Protein AF-D1A4L6-F1 (afdb_monomer_lite)

Organism: Thermomonospora curvata (strain ATCC 19995 / DSM 43183 / JCM 3096 / KCTC 9072 / NBRC 15933 / NCIMB 10081 / Henssen B9) (NCBI:txid471852)

Structure (mmCIF, N/CA/C/O backbone):
data_AF-D1A4L6-F1
#
_entry.id   AF-D1A4L6-F1
#
loop_
_atom_site.group_PDB
_atom_site.id
_atom_site.type_symbol
_atom_site.label_atom_id
_atom_site.label_alt_id
_atom_site.label_comp_id
_atom_site.label_asym_id
_atom_site.label_entity_id
_atom_site.label_seq_id
_atom_site.pdbx_PDB_ins_code
_atom_site.Cartn_x
_atom_site.Cartn_y
_atom_site.Cartn_z
_atom_site.occupancy
_atom_site.B_iso_or_equiv
_atom_site.auth_seq_id
_atom_site.auth_comp_id
_atom_site.auth_asym_id
_atom_site.auth_atom_id
_atom_site.pdbx_PDB_model_num
ATOM 1 N N . MET A 1 1 ? 1.706 -58.895 -52.377 1.00 51.62 1 MET A N 1
ATOM 2 C CA . MET A 1 1 ? 1.511 -57.450 -52.132 1.00 51.62 1 MET A CA 1
ATOM 3 C C . MET A 1 1 ? 2.818 -56.909 -51.584 1.00 51.62 1 MET A C 1
ATOM 5 O O . MET A 1 1 ? 3.201 -57.279 -50.485 1.00 51.62 1 MET A O 1
ATOM 9 N N . VAL A 1 2 ? 3.562 -56.186 -52.419 1.00 54.38 2 VAL A N 1
ATOM 10 C CA . VAL A 1 2 ? 4.945 -55.755 -52.166 1.00 54.38 2 VAL A CA 1
ATOM 11 C C . VAL A 1 2 ? 4.911 -54.333 -51.611 1.00 54.38 2 VAL A C 1
ATOM 13 O O . VAL A 1 2 ? 4.336 -53.446 -52.237 1.00 54.38 2 VAL A O 1
ATOM 16 N N . ALA A 1 3 ? 5.478 -54.141 -50.421 1.00 47.56 3 ALA A N 1
ATOM 17 C CA . ALA A 1 3 ? 5.642 -52.837 -49.791 1.00 47.56 3 ALA A CA 1
ATOM 18 C C . ALA A 1 3 ? 6.775 -52.064 -50.481 1.00 47.56 3 ALA A C 1
ATOM 20 O O . ALA A 1 3 ? 7.841 -52.624 -50.726 1.00 47.56 3 ALA A O 1
ATOM 21 N N . ASN A 1 4 ? 6.532 -50.791 -50.794 1.00 61.25 4 ASN A N 1
ATOM 22 C CA . ASN A 1 4 ? 7.488 -49.879 -51.417 1.00 61.25 4 ASN A CA 1
ATOM 23 C C . ASN A 1 4 ? 8.124 -48.991 -50.324 1.00 61.25 4 ASN A C 1
ATOM 25 O O . ASN A 1 4 ? 7.407 -48.166 -49.752 1.00 61.25 4 ASN A O 1
ATOM 29 N N . PRO A 1 5 ? 9.414 -49.155 -49.973 1.00 60.47 5 PRO A N 1
ATOM 30 C CA . PRO A 1 5 ? 10.101 -48.304 -49.013 1.00 60.47 5 PRO A CA 1
ATOM 31 C C . PRO A 1 5 ? 10.947 -47.281 -49.778 1.00 60.47 5 PRO A C 1
ATOM 33 O O . PRO A 1 5 ? 12.050 -47.586 -50.224 1.00 60.47 5 PRO A O 1
ATOM 36 N N . GLY A 1 6 ? 10.442 -46.062 -49.961 1.00 54.09 6 GLY A N 1
ATOM 37 C CA . GLY A 1 6 ? 11.185 -45.087 -50.756 1.00 54.09 6 GLY A CA 1
ATOM 38 C C . GLY A 1 6 ? 10.569 -43.703 -50.811 1.00 54.09 6 GLY A C 1
ATOM 39 O O . GLY A 1 6 ? 10.122 -43.271 -51.864 1.00 54.09 6 GLY A O 1
ATOM 40 N N . SER A 1 7 ? 10.589 -42.983 -49.694 1.00 57.66 7 SER A N 1
ATOM 41 C CA . SER A 1 7 ? 10.488 -41.522 -49.719 1.00 57.66 7 SER A CA 1
ATOM 42 C C . SER A 1 7 ? 11.358 -40.958 -48.603 1.00 57.66 7 SER A C 1
ATOM 44 O O . SER A 1 7 ? 10.914 -40.799 -47.464 1.00 57.66 7 SER A O 1
ATOM 46 N N . GLN A 1 8 ? 12.634 -40.735 -48.924 1.00 59.09 8 GLN A N 1
ATOM 47 C CA . GLN A 1 8 ? 13.494 -39.895 -48.102 1.00 59.09 8 GLN A CA 1
ATOM 48 C C . GLN A 1 8 ? 12.984 -38.449 -48.188 1.00 59.09 8 GLN A C 1
ATOM 50 O O . GLN A 1 8 ? 12.631 -38.011 -49.285 1.00 59.09 8 GLN A O 1
ATOM 55 N N . PRO A 1 9 ? 12.900 -37.716 -47.068 1.00 60.47 9 PRO A N 1
ATOM 56 C CA . PRO A 1 9 ? 12.561 -36.304 -47.107 1.00 60.47 9 PRO A CA 1
ATOM 57 C C . PRO A 1 9 ? 13.679 -35.546 -47.829 1.00 60.47 9 PRO A C 1
ATOM 59 O O . PRO A 1 9 ? 14.841 -35.640 -47.439 1.00 60.47 9 PRO A O 1
ATOM 62 N N . GLU A 1 10 ? 13.308 -34.816 -48.882 1.00 59.94 10 GLU A N 1
ATOM 63 C CA . GLU A 1 10 ? 14.152 -33.817 -49.535 1.00 59.94 10 GLU A CA 1
ATOM 64 C C . GLU A 1 10 ? 14.787 -32.913 -48.471 1.00 59.94 10 GLU A C 1
ATOM 66 O O . GLU A 1 10 ? 14.101 -32.153 -47.780 1.00 59.94 10 GLU A O 1
ATOM 71 N N . GLU A 1 11 ? 16.112 -33.002 -48.335 1.00 50.84 11 GLU A N 1
ATOM 72 C CA . GLU A 1 11 ? 16.913 -31.970 -47.694 1.00 50.84 11 GLU A CA 1
ATOM 73 C C . GLU A 1 11 ? 16.714 -30.677 -48.485 1.00 50.84 11 GLU A C 1
ATOM 75 O O . GLU A 1 11 ? 17.329 -30.449 -49.527 1.00 50.84 11 GLU A O 1
ATOM 80 N N . ALA A 1 12 ? 15.812 -29.827 -47.995 1.00 62.28 12 ALA A N 1
ATOM 81 C CA . ALA A 1 12 ? 15.691 -28.455 -48.444 1.00 62.28 12 ALA A CA 1
ATOM 82 C C . ALA A 1 12 ? 17.050 -27.775 -48.233 1.00 62.28 12 ALA A C 1
ATOM 84 O O . ALA A 1 12 ? 17.434 -27.461 -47.104 1.00 62.28 12 ALA A O 1
ATOM 85 N N . GLY A 1 13 ? 17.783 -27.612 -49.337 1.00 55.41 13 GLY A N 1
ATOM 86 C CA . GLY A 1 13 ? 19.117 -27.037 -49.381 1.00 55.41 13 GLY A CA 1
ATOM 87 C C . GLY A 1 13 ? 19.160 -25.719 -48.624 1.00 55.41 13 GLY A C 1
ATOM 88 O O . GLY A 1 13 ? 18.601 -24.710 -49.054 1.00 55.41 13 GLY A O 1
ATOM 89 N N . PHE A 1 14 ? 19.833 -25.737 -47.479 1.00 67.00 14 PHE A N 1
ATOM 90 C CA . PHE A 1 14 ? 20.170 -24.521 -46.768 1.00 67.00 14 PHE A CA 1
ATOM 91 C C . PHE A 1 14 ? 21.153 -23.745 -47.656 1.00 67.00 14 PHE A C 1
ATOM 93 O O . PHE A 1 14 ? 22.181 -24.309 -48.046 1.00 67.00 14 PHE A O 1
ATOM 100 N N . PRO A 1 15 ? 20.864 -22.485 -48.025 1.00 74.19 15 PRO A N 1
ATOM 101 C CA . PRO A 1 15 ? 21.797 -21.703 -48.818 1.00 74.19 15 PRO A CA 1
ATOM 102 C C . PRO A 1 15 ? 23.129 -21.596 -48.058 1.00 74.19 15 PRO A C 1
ATOM 104 O O . PRO A 1 15 ? 23.119 -21.423 -46.832 1.00 74.19 15 PRO A O 1
ATOM 107 N N . PRO A 1 16 ? 24.277 -21.712 -48.748 1.00 71.25 16 PRO A N 1
ATOM 108 C CA . PRO A 1 16 ? 25.575 -21.594 -48.105 1.00 71.25 16 PRO A CA 1
ATOM 109 C C . PRO A 1 16 ? 25.666 -20.242 -47.399 1.00 71.25 16 PRO A C 1
ATOM 111 O O . PRO A 1 16 ? 25.319 -19.203 -47.967 1.00 71.25 16 PRO A O 1
ATOM 114 N N . ALA A 1 17 ? 26.114 -20.266 -46.143 1.00 70.00 17 ALA A N 1
ATOM 115 C CA . ALA A 1 17 ? 26.317 -19.056 -45.364 1.00 70.00 17 ALA A CA 1
ATOM 116 C C . ALA A 1 17 ? 27.224 -18.085 -46.147 1.00 70.00 17 ALA A C 1
ATOM 118 O O . ALA A 1 17 ? 28.232 -18.523 -46.714 1.00 70.00 17 ALA A O 1
ATOM 119 N N . PRO A 1 18 ? 26.891 -16.783 -46.198 1.00 73.69 18 PRO A N 1
ATOM 120 C CA . PRO A 1 18 ? 27.716 -15.805 -46.888 1.00 73.69 18 PRO A CA 1
ATOM 121 C C . PRO A 1 18 ? 29.130 -15.830 -46.298 1.00 73.69 18 PRO A C 1
ATOM 123 O O . PRO A 1 18 ? 29.316 -15.648 -45.093 1.00 73.69 18 PRO A O 1
ATOM 126 N N . ARG A 1 19 ? 30.130 -16.083 -47.152 1.00 65.44 19 ARG A N 1
ATOM 127 C CA . ARG A 1 19 ? 31.546 -15.922 -46.805 1.00 65.44 19 ARG A CA 1
ATOM 128 C C . ARG A 1 19 ? 31.762 -14.460 -46.424 1.00 65.44 19 ARG A C 1
ATOM 130 O O . ARG A 1 19 ? 31.721 -13.586 -47.284 1.00 65.44 19 ARG A O 1
ATOM 137 N N . LEU A 1 20 ? 31.965 -14.210 -45.134 1.00 68.25 20 LEU A N 1
ATOM 138 C CA . LEU A 1 20 ? 32.463 -12.933 -44.641 1.00 68.25 20 LEU A CA 1
ATOM 139 C C . LEU A 1 20 ? 33.897 -12.774 -45.139 1.00 68.25 20 LEU A C 1
ATOM 141 O O . LEU A 1 20 ? 34.780 -13.552 -44.780 1.00 68.25 20 LEU A O 1
ATOM 145 N N . ASP A 1 21 ? 34.084 -11.794 -46.012 1.00 65.75 21 ASP A N 1
ATOM 146 C CA . ASP A 1 21 ? 35.369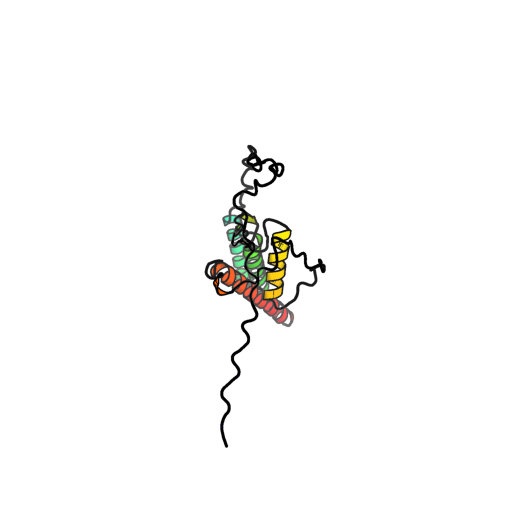 -11.420 -46.580 1.00 65.75 21 ASP A CA 1
ATOM 147 C C . ASP A 1 21 ? 36.253 -10.843 -45.455 1.00 65.75 21 ASP A C 1
ATOM 149 O O . ASP A 1 21 ? 35.896 -9.810 -44.878 1.00 65.75 21 ASP A O 1
ATOM 153 N N . PRO A 1 22 ? 37.381 -11.479 -45.080 1.00 71.31 22 PRO A N 1
ATOM 154 C CA . PRO A 1 22 ? 38.216 -11.023 -43.964 1.00 71.31 22 PRO A CA 1
ATOM 155 C C . PRO A 1 22 ? 38.893 -9.670 -44.234 1.00 71.31 22 PRO A C 1
ATOM 157 O O . PRO A 1 22 ? 39.473 -9.089 -43.322 1.00 71.31 22 PRO A O 1
ATOM 160 N N . ASN A 1 23 ? 38.803 -9.168 -45.470 1.00 61.56 23 ASN A N 1
ATOM 161 C CA . ASN A 1 23 ? 39.365 -7.897 -45.909 1.00 61.56 23 ASN A CA 1
ATOM 162 C C . ASN A 1 23 ? 38.311 -6.803 -46.146 1.00 61.56 23 ASN A C 1
ATOM 164 O O . ASN A 1 23 ? 38.643 -5.747 -46.686 1.00 61.56 23 ASN A O 1
ATOM 168 N N . GLN A 1 24 ? 37.050 -7.009 -45.735 1.00 59.84 24 GLN A N 1
ATOM 169 C CA . GLN A 1 24 ? 36.118 -5.891 -45.591 1.00 59.84 24 GLN A CA 1
ATOM 170 C C . GLN A 1 24 ? 36.554 -5.035 -44.402 1.00 59.84 24 GLN A C 1
ATOM 172 O O . GLN A 1 24 ? 36.119 -5.211 -43.263 1.00 59.84 24 GLN A O 1
ATOM 177 N N . THR A 1 25 ? 37.434 -4.083 -44.698 1.00 58.84 25 THR A N 1
ATOM 178 C CA . THR A 1 25 ? 37.682 -2.904 -43.882 1.00 58.84 25 THR A CA 1
ATOM 179 C C . THR A 1 25 ? 36.329 -2.253 -43.642 1.00 58.84 25 THR A C 1
ATOM 181 O O . THR A 1 25 ? 35.735 -1.673 -44.552 1.00 58.84 25 THR A O 1
ATOM 184 N N . VAL A 1 26 ? 35.801 -2.443 -42.432 1.00 63.69 26 VAL A N 1
ATOM 185 C CA . VAL A 1 26 ? 34.556 -1.833 -41.971 1.00 63.69 26 VAL A CA 1
ATOM 186 C C . VAL A 1 26 ? 34.655 -0.345 -42.310 1.00 63.69 26 VAL A C 1
ATOM 188 O O . VAL A 1 26 ? 35.586 0.295 -41.815 1.00 63.69 26 VAL A O 1
ATOM 191 N N . PRO A 1 27 ? 33.784 0.206 -43.183 1.00 61.78 27 PRO A N 1
ATOM 192 C CA . PRO A 1 27 ? 33.772 1.638 -43.425 1.00 61.78 27 PRO A CA 1
ATOM 193 C C . PRO A 1 27 ? 33.648 2.304 -42.064 1.00 61.78 27 PRO A C 1
ATOM 195 O O . PRO A 1 27 ? 32.784 1.907 -41.278 1.00 61.78 27 PRO A O 1
ATOM 198 N N . ASP A 1 28 ? 34.573 3.222 -41.785 1.00 56.19 28 ASP A N 1
ATOM 199 C CA . ASP A 1 28 ? 34.718 3.944 -40.525 1.00 56.19 28 ASP A CA 1
ATOM 200 C C . ASP A 1 28 ? 33.418 4.716 -40.278 1.00 56.19 28 ASP A C 1
ATOM 202 O O . ASP A 1 28 ? 33.246 5.873 -40.664 1.00 56.19 28 ASP A O 1
ATOM 206 N N . MET A 1 29 ? 32.421 4.006 -39.742 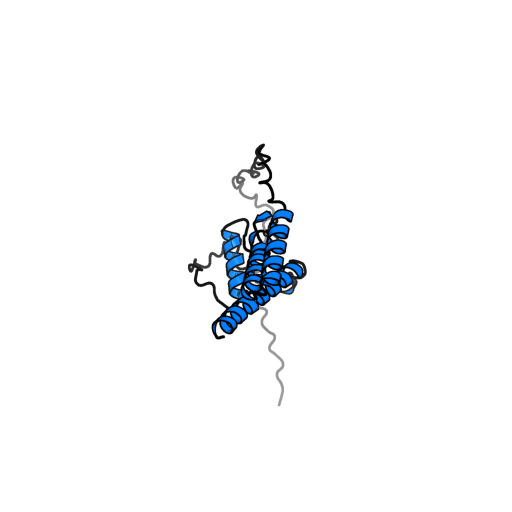1.00 57.97 29 MET A N 1
ATOM 207 C CA . MET A 1 29 ? 31.189 4.603 -39.281 1.00 57.97 29 MET A CA 1
ATOM 208 C C . MET A 1 29 ? 31.632 5.600 -38.227 1.00 57.97 29 MET A C 1
ATOM 210 O O . MET A 1 29 ? 32.356 5.184 -37.316 1.00 57.97 29 MET A O 1
ATOM 214 N N . PRO A 1 30 ? 31.217 6.878 -38.328 1.00 54.06 30 PRO A N 1
ATOM 215 C CA . PRO A 1 30 ? 31.542 7.869 -37.325 1.00 54.06 30 PRO A CA 1
ATOM 216 C C . PRO A 1 30 ? 31.145 7.262 -35.996 1.00 54.06 30 PRO A C 1
ATOM 218 O O . PRO A 1 30 ? 29.966 6.997 -35.741 1.00 54.06 30 PRO A O 1
ATOM 221 N N . ARG A 1 31 ? 32.177 6.931 -35.216 1.00 52.25 31 ARG A N 1
ATOM 222 C CA . ARG A 1 31 ? 32.071 6.382 -33.878 1.00 52.25 31 ARG A CA 1
ATOM 223 C C . ARG A 1 31 ? 31.045 7.291 -33.213 1.00 52.25 31 ARG A C 1
ATOM 225 O O . ARG A 1 31 ? 31.343 8.479 -33.109 1.00 52.25 31 ARG A O 1
ATOM 232 N N . PRO A 1 32 ? 29.826 6.822 -32.870 1.00 55.69 32 PRO A N 1
ATOM 233 C CA . PRO A 1 32 ? 28.925 7.656 -32.103 1.00 55.69 32 PRO A CA 1
ATOM 234 C C . PRO A 1 32 ? 29.747 7.952 -30.876 1.00 55.69 32 PRO A C 1
ATOM 236 O O . PRO A 1 32 ? 30.146 6.999 -30.192 1.00 55.69 32 PRO A O 1
ATOM 239 N N . ASP A 1 33 ? 30.150 9.220 -30.746 1.00 53.38 33 ASP A N 1
ATOM 240 C CA . ASP A 1 33 ? 31.123 9.628 -29.759 1.00 53.38 33 ASP A CA 1
ATOM 241 C C . ASP A 1 33 ? 30.751 8.893 -28.502 1.00 53.38 33 ASP A C 1
ATOM 243 O O . ASP A 1 33 ? 29.586 8.903 -28.084 1.00 53.38 33 ASP A O 1
ATOM 247 N N . GLY A 1 34 ? 31.723 8.136 -28.000 1.00 51.84 34 GLY A N 1
ATOM 248 C CA . GLY A 1 34 ? 31.636 7.428 -26.747 1.00 51.84 34 GLY A CA 1
ATOM 249 C C . GLY A 1 34 ? 31.543 8.459 -25.635 1.00 51.84 34 GLY A C 1
ATOM 250 O O . GLY A 1 34 ? 32.400 8.500 -24.755 1.00 51.84 34 GLY A O 1
ATOM 251 N N . GLY A 1 35 ? 30.484 9.269 -25.660 1.00 52.75 35 GLY A N 1
ATOM 252 C CA . GLY A 1 35 ? 29.770 9.793 -24.537 1.00 52.75 35 GLY A CA 1
ATOM 253 C C . GLY A 1 35 ? 29.409 8.591 -23.699 1.00 52.75 35 GLY A C 1
ATOM 254 O O . GLY A 1 35 ? 28.271 8.133 -23.652 1.00 52.75 35 GLY A O 1
ATOM 255 N N . ARG A 1 36 ? 30.423 8.108 -22.972 1.00 49.25 36 ARG A N 1
ATOM 256 C CA . ARG A 1 36 ? 30.257 7.706 -21.591 1.00 49.25 36 ARG A CA 1
ATOM 257 C C . ARG A 1 36 ? 29.201 8.666 -21.069 1.00 49.25 36 ARG A C 1
ATOM 259 O O . ARG A 1 36 ? 29.476 9.871 -21.098 1.00 49.25 36 ARG A O 1
ATOM 266 N N . PRO A 1 37 ? 27.995 8.205 -20.700 1.00 57.19 37 PRO A N 1
ATOM 267 C CA . PRO A 1 37 ? 27.073 9.088 -20.022 1.00 57.19 37 PRO A CA 1
ATOM 268 C C . PRO A 1 37 ? 27.896 9.660 -18.881 1.00 57.19 37 PRO A C 1
ATOM 270 O O . PRO A 1 37 ? 28.393 8.893 -18.049 1.00 57.19 37 PRO A O 1
ATOM 273 N N . ALA A 1 38 ? 28.175 10.969 -18.957 1.00 57.06 38 ALA A N 1
ATOM 274 C CA . ALA A 1 38 ? 28.998 11.653 -17.980 1.00 57.06 38 ALA A CA 1
ATOM 275 C C . ALA A 1 38 ? 28.504 11.154 -16.626 1.00 57.06 38 ALA A C 1
ATOM 277 O O . ALA A 1 38 ? 27.277 11.135 -16.453 1.00 57.06 38 ALA A O 1
ATOM 278 N N . PRO A 1 39 ? 29.381 10.644 -15.736 1.00 49.53 39 PRO A N 1
ATOM 279 C CA . PRO A 1 39 ? 28.943 10.127 -14.451 1.00 49.53 39 PRO A CA 1
ATOM 280 C C . PRO A 1 39 ? 28.091 11.233 -13.862 1.00 49.53 39 PRO A C 1
ATOM 282 O O . PRO A 1 39 ? 28.607 12.323 -13.607 1.00 49.53 39 PRO A O 1
ATOM 285 N N . ARG A 1 40 ? 26.767 11.006 -13.832 1.00 54.53 40 ARG A N 1
ATOM 286 C CA . ARG A 1 40 ? 25.790 12.024 -13.460 1.00 54.53 40 ARG A CA 1
ATOM 287 C C . ARG A 1 40 ? 26.296 12.520 -12.131 1.00 54.53 40 ARG A C 1
ATOM 289 O O . ARG A 1 40 ? 26.293 11.738 -11.186 1.00 54.53 40 ARG A O 1
ATOM 296 N N . ARG A 1 41 ? 26.827 13.750 -12.115 1.00 46.84 41 ARG A N 1
ATOM 297 C CA . ARG A 1 41 ? 27.383 14.381 -10.925 1.00 46.84 41 ARG A CA 1
ATOM 298 C C . ARG A 1 41 ? 26.336 14.174 -9.852 1.00 46.84 41 ARG A C 1
ATOM 300 O O . ARG A 1 41 ? 25.264 14.777 -9.908 1.00 46.84 41 ARG A O 1
ATOM 307 N N . SER A 1 42 ? 26.627 13.258 -8.939 1.00 52.09 42 SER A N 1
ATOM 308 C CA . SER A 1 42 ? 2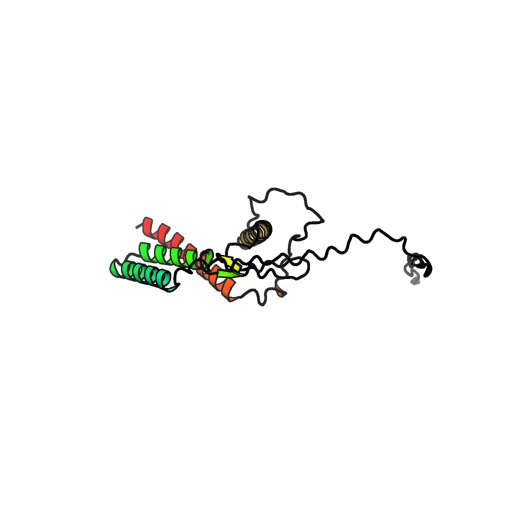5.912 13.084 -7.695 1.00 52.09 42 SER A CA 1
ATOM 309 C C . SER A 1 42 ? 26.111 14.404 -6.978 1.00 52.09 42 SER A C 1
ATOM 311 O O . SER A 1 42 ? 27.140 14.615 -6.339 1.00 52.09 42 SER A O 1
ATOM 313 N N . GLY A 1 43 ? 25.207 15.350 -7.234 1.00 49.66 43 GLY A N 1
ATOM 314 C CA . GLY A 1 43 ? 25.304 16.694 -6.698 1.00 49.66 43 GLY A CA 1
ATOM 315 C C . GLY A 1 43 ? 25.501 16.614 -5.184 1.00 49.66 43 GLY A C 1
ATOM 316 O O . GLY A 1 43 ? 24.961 15.695 -4.554 1.00 49.66 43 GLY A O 1
ATOM 317 N N . PRO A 1 44 ? 26.271 17.539 -4.590 1.00 50.31 44 PRO A N 1
ATOM 318 C CA . PRO A 1 44 ? 26.460 17.617 -3.151 1.00 50.31 44 PRO A CA 1
ATOM 319 C C . PRO A 1 44 ? 25.126 18.032 -2.534 1.00 50.31 44 PRO A C 1
ATOM 321 O O . PRO A 1 44 ? 24.787 19.194 -2.361 1.00 50.31 44 PRO A O 1
ATOM 324 N N . GLY A 1 45 ? 24.313 17.023 -2.290 1.00 51.72 45 GLY A N 1
ATOM 325 C CA . GLY A 1 45 ? 22.948 17.138 -1.849 1.00 51.72 45 GLY A CA 1
ATOM 326 C C . GLY A 1 45 ? 22.636 15.864 -1.108 1.00 51.72 45 GLY A C 1
ATOM 327 O O . GLY A 1 45 ? 21.779 15.090 -1.529 1.00 51.72 45 GLY A O 1
ATOM 328 N N . ARG A 1 46 ? 23.327 15.663 0.025 1.00 50.03 46 ARG A N 1
ATOM 329 C CA . ARG A 1 46 ? 22.753 14.989 1.194 1.00 50.03 46 ARG A CA 1
ATOM 330 C C . ARG A 1 46 ? 21.451 15.729 1.517 1.00 50.03 46 ARG A C 1
ATOM 332 O O . ARG A 1 46 ? 21.389 16.548 2.429 1.00 50.03 46 ARG A O 1
ATOM 339 N N . ARG A 1 47 ? 20.412 15.488 0.713 1.00 55.25 47 ARG A N 1
ATOM 340 C CA . ARG A 1 47 ? 19.040 15.858 1.006 1.00 55.25 47 ARG A CA 1
ATOM 341 C C . ARG A 1 47 ? 18.779 15.170 2.324 1.00 55.25 47 ARG A C 1
ATOM 343 O O . ARG A 1 47 ? 18.759 13.939 2.383 1.00 55.25 47 ARG A O 1
ATOM 350 N N . ARG A 1 48 ? 18.748 15.993 3.375 1.00 52.91 48 ARG A N 1
ATOM 351 C CA . ARG A 1 48 ? 18.374 15.646 4.741 1.00 52.91 48 ARG A CA 1
ATOM 352 C C . ARG A 1 48 ? 17.366 14.518 4.639 1.00 52.91 48 ARG A C 1
ATOM 354 O O . ARG A 1 48 ? 16.337 14.718 3.994 1.00 52.91 48 ARG A O 1
ATOM 361 N N . ARG A 1 49 ? 17.724 13.327 5.145 1.00 57.19 49 ARG A N 1
ATOM 362 C CA . ARG A 1 49 ? 16.806 12.185 5.202 1.00 57.19 49 ARG A CA 1
ATOM 363 C C . ARG A 1 49 ? 15.499 12.769 5.737 1.00 57.19 49 ARG A C 1
ATOM 365 O O . ARG A 1 49 ? 15.539 13.238 6.874 1.00 57.19 49 ARG A O 1
ATOM 372 N N . PRO A 1 50 ? 14.426 12.872 4.926 1.00 56.66 50 PRO A N 1
ATOM 373 C CA . PRO A 1 50 ? 13.175 13.434 5.405 1.00 56.66 50 PRO A CA 1
ATOM 374 C C . PRO A 1 50 ? 12.848 12.620 6.640 1.00 56.66 50 PRO A C 1
ATOM 376 O O . PRO A 1 50 ? 12.868 11.387 6.546 1.00 56.66 50 PRO A O 1
ATOM 379 N N . GLY A 1 51 ? 12.768 13.315 7.781 1.00 56.66 51 GLY A N 1
ATOM 380 C CA . GLY A 1 51 ? 12.698 12.711 9.101 1.00 56.66 51 GLY A CA 1
ATOM 381 C C . GLY A 1 51 ? 11.728 11.559 9.005 1.00 56.66 51 GLY A C 1
ATOM 382 O O . GLY A 1 51 ? 10.559 11.768 8.690 1.00 56.66 51 GLY A O 1
ATOM 383 N N . ARG A 1 52 ? 12.254 10.334 9.116 1.00 61.34 52 ARG A N 1
ATOM 384 C CA . ARG A 1 52 ? 11.393 9.173 9.257 1.00 61.34 52 ARG A CA 1
ATOM 385 C C . ARG A 1 52 ? 10.584 9.518 10.487 1.00 61.34 52 ARG A C 1
ATOM 387 O O . ARG A 1 52 ? 11.176 9.585 11.562 1.00 61.34 52 ARG A O 1
ATOM 394 N N . GLU A 1 53 ? 9.300 9.812 10.313 1.00 65.19 53 GLU A N 1
ATOM 395 C CA . GLU A 1 53 ? 8.365 9.758 11.423 1.00 65.19 53 GLU A CA 1
ATOM 396 C C . GLU A 1 53 ? 8.695 8.454 12.131 1.00 65.19 53 GLU A C 1
ATOM 398 O O . GLU A 1 53 ? 8.755 7.388 11.500 1.00 65.19 53 GLU A O 1
ATOM 403 N N . SER A 1 54 ? 9.145 8.580 13.376 1.00 75.56 54 SER A N 1
ATOM 404 C CA . SER A 1 54 ? 9.697 7.460 14.115 1.00 75.56 54 SER A CA 1
ATOM 405 C C . SER A 1 54 ? 8.619 6.393 14.091 1.00 75.56 54 SER A C 1
ATOM 407 O O . SER A 1 54 ? 7.481 6.671 14.452 1.00 75.56 54 SER A O 1
ATOM 409 N N . ALA A 1 55 ? 8.945 5.186 13.621 1.00 81.81 55 ALA A N 1
ATOM 410 C CA . ALA A 1 55 ? 7.975 4.092 13.534 1.00 81.81 55 ALA A CA 1
ATOM 411 C C . ALA A 1 55 ? 7.196 3.927 14.856 1.00 81.81 55 ALA A C 1
ATOM 413 O O . ALA A 1 55 ? 6.024 3.576 14.849 1.00 81.81 55 ALA A O 1
ATOM 414 N N . LEU A 1 56 ? 7.838 4.284 15.973 1.00 84.56 56 LEU A N 1
ATOM 415 C CA . LEU A 1 56 ? 7.262 4.420 17.308 1.00 84.56 56 LEU A CA 1
ATOM 416 C C . LEU A 1 56 ? 5.997 5.289 17.383 1.00 84.56 56 LEU A C 1
ATOM 418 O O . LEU A 1 56 ? 5.062 4.885 18.055 1.00 84.56 56 LEU A O 1
ATOM 422 N N . VAL A 1 57 ? 5.936 6.442 16.709 1.00 89.56 57 VAL A N 1
ATOM 423 C CA . VAL A 1 57 ? 4.750 7.322 16.708 1.00 89.56 57 VAL A CA 1
ATOM 424 C C . VAL A 1 57 ? 3.556 6.597 16.098 1.00 89.56 57 VAL A C 1
ATOM 426 O O . VAL A 1 57 ? 2.464 6.616 16.659 1.00 89.56 57 VAL A O 1
ATOM 429 N N . TRP A 1 58 ? 3.778 5.889 14.990 1.00 88.56 58 TRP A N 1
ATOM 430 C CA . TRP A 1 58 ? 2.740 5.087 14.349 1.00 88.56 58 TRP A CA 1
ATOM 431 C C . TRP A 1 58 ? 2.313 3.910 15.228 1.00 88.56 58 TRP A C 1
ATOM 433 O O . TRP A 1 58 ? 1.122 3.724 15.459 1.00 88.56 58 TRP A O 1
ATOM 443 N N . TRP A 1 59 ? 3.265 3.166 15.794 1.00 91.31 59 TRP A N 1
ATOM 444 C CA . TRP A 1 59 ? 2.961 2.088 16.740 1.00 91.31 59 TRP A CA 1
ATOM 445 C C . TRP A 1 59 ? 2.194 2.579 17.974 1.00 91.31 59 TRP A C 1
ATOM 447 O O . TRP A 1 59 ? 1.255 1.912 18.402 1.00 91.31 59 TRP A O 1
ATOM 457 N N . ALA A 1 60 ? 2.533 3.755 18.508 1.00 92.50 60 ALA A N 1
ATOM 458 C CA . ALA A 1 60 ? 1.816 4.372 19.620 1.00 92.50 60 ALA A CA 1
ATOM 459 C C . ALA A 1 60 ? 0.377 4.742 19.231 1.00 92.50 60 ALA A C 1
ATOM 461 O O . ALA A 1 60 ? -0.550 4.448 19.984 1.00 92.50 60 ALA A O 1
ATOM 462 N N . ALA A 1 61 ? 0.171 5.312 18.039 1.00 90.56 61 ALA A N 1
ATOM 463 C CA . ALA A 1 61 ? -1.166 5.604 17.526 1.00 90.56 61 ALA A CA 1
ATOM 464 C C . ALA A 1 61 ? -2.015 4.328 17.386 1.00 90.56 61 ALA A C 1
ATOM 466 O O . ALA A 1 61 ? -3.171 4.308 17.803 1.00 90.56 61 ALA A O 1
ATOM 467 N N . PHE A 1 62 ? -1.437 3.238 16.870 1.00 91.44 62 PHE A N 1
ATOM 468 C CA . PHE A 1 62 ? -2.129 1.951 16.769 1.00 91.44 62 PHE A CA 1
ATOM 469 C C . PHE A 1 62 ? -2.454 1.339 18.128 1.00 91.44 62 PHE A C 1
ATOM 471 O O . PHE A 1 62 ? -3.570 0.864 18.320 1.00 91.44 62 PHE A O 1
ATOM 478 N N . ALA A 1 63 ? -1.518 1.381 19.077 1.00 92.31 63 ALA A N 1
ATOM 479 C CA . ALA A 1 63 ? -1.748 0.898 20.434 1.00 92.31 63 ALA A CA 1
ATOM 480 C C . ALA A 1 63 ? -2.875 1.682 21.124 1.00 92.31 63 ALA A C 1
ATOM 482 O O . ALA A 1 63 ? -3.750 1.081 21.744 1.00 92.31 63 ALA A O 1
ATOM 483 N N . LEU A 1 64 ? -2.897 3.009 20.960 1.00 94.62 64 LEU A N 1
ATOM 484 C CA . LEU A 1 64 ? -3.942 3.870 21.509 1.00 94.62 64 LEU A CA 1
ATOM 485 C C . LEU A 1 64 ? -5.310 3.577 20.882 1.00 94.62 64 LEU A C 1
ATOM 487 O O . LEU A 1 64 ? -6.294 3.451 21.607 1.00 94.62 64 LEU A O 1
ATOM 491 N N . LEU A 1 65 ? -5.378 3.403 19.559 1.00 91.06 65 LEU A N 1
ATOM 492 C CA . LEU A 1 65 ? -6.616 3.031 18.869 1.00 91.06 65 LEU A CA 1
ATOM 493 C C . LEU A 1 65 ? -7.125 1.647 19.288 1.00 91.06 65 LEU A C 1
ATOM 495 O O . LEU A 1 65 ? -8.319 1.483 19.534 1.00 91.06 65 LEU A O 1
ATOM 499 N N . LEU A 1 66 ? -6.229 0.666 19.423 1.00 89.75 66 LEU A N 1
ATOM 500 C CA . LEU A 1 66 ? -6.576 -0.676 19.885 1.00 89.75 66 LEU A CA 1
ATOM 501 C C . LEU A 1 66 ? -7.077 -0.652 21.339 1.00 89.75 66 LEU A C 1
ATOM 503 O O . LEU A 1 66 ? -8.079 -1.289 21.658 1.00 89.75 66 LEU A O 1
ATOM 507 N N . GLY A 1 67 ? -6.419 0.127 22.205 1.00 91.69 67 GLY A N 1
ATOM 508 C CA . GLY A 1 67 ? -6.835 0.344 23.590 1.00 91.69 67 GLY A CA 1
ATOM 509 C C . GLY A 1 67 ? -8.201 1.023 23.684 1.00 91.69 67 GLY A C 1
ATOM 510 O O . GLY A 1 67 ? -9.062 0.565 24.432 1.00 91.69 67 GLY A O 1
ATOM 511 N N . ALA A 1 68 ? -8.448 2.050 22.868 1.00 90.50 68 ALA A N 1
ATOM 512 C CA . ALA A 1 68 ? -9.750 2.707 22.779 1.00 90.50 68 ALA A CA 1
ATOM 513 C C . ALA A 1 68 ? -10.841 1.751 22.267 1.00 90.50 68 ALA A C 1
ATOM 515 O O . ALA A 1 68 ? -11.942 1.720 22.817 1.00 90.50 68 ALA A O 1
ATOM 516 N N . ALA A 1 69 ? -10.534 0.932 21.255 1.00 91.69 69 ALA A N 1
ATOM 517 C CA . ALA A 1 69 ? -11.448 -0.082 20.736 1.00 91.69 69 ALA A CA 1
ATOM 518 C C . ALA A 1 69 ? -11.824 -1.113 21.807 1.00 91.69 69 ALA A C 1
ATOM 520 O O . ALA A 1 69 ? -12.999 -1.460 21.939 1.00 91.69 69 ALA A O 1
ATOM 521 N N . TRP A 1 70 ? -10.842 -1.563 22.593 1.00 91.38 70 TRP A N 1
ATOM 522 C CA . TRP A 1 70 ? -11.055 -2.477 23.710 1.00 91.38 70 TRP A CA 1
ATOM 523 C C . TRP A 1 70 ? -11.900 -1.838 24.814 1.00 91.38 70 TRP A C 1
ATOM 525 O O . TRP A 1 70 ? -12.888 -2.429 25.248 1.00 91.38 70 TRP A O 1
ATOM 535 N N . TRP A 1 71 ? -11.541 -0.624 25.244 1.00 94.00 71 TRP A N 1
ATOM 536 C CA . TRP A 1 71 ? -12.219 0.098 26.323 1.00 94.00 71 TRP A CA 1
ATOM 537 C C . TRP A 1 71 ? -13.690 0.360 26.003 1.00 94.00 71 TRP A C 1
ATOM 539 O O . TRP A 1 71 ? -14.572 0.089 26.811 1.00 94.00 71 TRP A O 1
ATOM 549 N N . LEU A 1 72 ? -13.964 0.820 24.783 1.00 93.12 72 LEU A N 1
ATOM 550 C CA . LEU A 1 72 ? -15.318 1.096 24.306 1.00 93.12 72 LEU A CA 1
ATOM 551 C C . LEU A 1 72 ? -16.055 -0.171 23.843 1.00 93.12 72 LEU A C 1
ATOM 553 O O . LEU A 1 72 ? -17.199 -0.076 23.405 1.00 93.12 72 LEU A O 1
ATOM 557 N N . ARG A 1 73 ? -15.388 -1.339 23.867 1.00 90.94 73 ARG A N 1
ATOM 558 C CA . ARG A 1 73 ? -15.840 -2.603 23.254 1.00 90.94 73 ARG A CA 1
ATOM 559 C C . ARG A 1 73 ? -16.420 -2.415 21.849 1.00 90.94 73 ARG A C 1
ATOM 561 O O . ARG A 1 73 ? -17.362 -3.091 21.437 1.00 90.94 73 ARG A O 1
ATOM 568 N N . SER A 1 74 ? -15.846 -1.481 21.098 1.00 87.25 74 SER A N 1
ATOM 569 C CA . SER A 1 74 ? -16.350 -1.087 19.791 1.00 87.25 74 SER A CA 1
ATOM 570 C C . SER A 1 74 ? -15.629 -1.867 18.706 1.00 87.25 74 SER A C 1
ATOM 572 O O . SER A 1 74 ? -14.491 -1.571 18.335 1.00 87.25 74 SER A O 1
ATOM 574 N N . TRP A 1 75 ? -16.326 -2.852 18.147 1.00 85.06 75 TRP A N 1
ATOM 575 C CA . TRP A 1 75 ? -15.841 -3.619 17.002 1.00 85.06 75 TRP A CA 1
ATOM 576 C C . TRP A 1 75 ? -15.560 -2.713 15.790 1.00 85.06 75 TRP A C 1
ATOM 578 O O . TRP A 1 75 ? -14.607 -2.958 15.058 1.00 85.06 75 TRP A O 1
ATOM 588 N N . ARG A 1 76 ? -16.304 -1.607 15.619 1.00 83.94 76 ARG A N 1
ATOM 589 C CA . ARG A 1 76 ? -16.059 -0.621 14.549 1.00 83.94 76 ARG A CA 1
ATOM 590 C C . ARG A 1 76 ? -14.672 0.008 14.665 1.00 83.94 76 ARG A C 1
ATOM 592 O O . ARG A 1 76 ? -13.969 0.112 13.664 1.00 83.94 76 ARG A O 1
ATOM 599 N N . LEU A 1 77 ? -14.257 0.382 15.877 1.00 82.56 77 LEU A N 1
ATOM 600 C CA . LEU A 1 77 ? -12.915 0.921 16.112 1.00 82.56 77 LEU A CA 1
ATOM 601 C C . LEU A 1 77 ? -11.833 -0.135 15.884 1.00 82.56 77 LEU A C 1
ATOM 603 O O . LEU A 1 77 ? -10.798 0.186 15.305 1.00 82.56 77 LEU A O 1
ATOM 607 N N . ALA A 1 78 ? -12.076 -1.393 16.260 1.00 82.44 78 ALA A N 1
ATOM 608 C CA . ALA A 1 78 ? -11.141 -2.479 15.969 1.00 82.44 78 ALA A CA 1
ATOM 609 C C . ALA A 1 78 ? -10.947 -2.665 14.453 1.00 82.44 78 ALA A C 1
ATOM 611 O O . ALA A 1 78 ? -9.815 -2.750 13.978 1.00 82.44 78 ALA A O 1
ATOM 612 N N . LEU A 1 79 ? -12.037 -2.636 13.679 1.00 80.88 79 LEU A N 1
ATOM 613 C CA . LEU A 1 79 ? -11.988 -2.734 12.220 1.00 80.88 79 LEU A CA 1
ATOM 614 C C . LEU A 1 79 ? -11.303 -1.530 11.561 1.00 80.88 79 LEU A C 1
ATOM 616 O O . LEU A 1 79 ? -10.517 -1.710 10.632 1.00 80.88 79 LEU A O 1
ATOM 620 N N . LEU A 1 80 ? -11.564 -0.311 12.044 1.00 83.94 80 LEU A N 1
ATOM 621 C CA . LEU A 1 80 ? -10.881 0.896 11.567 1.00 83.94 80 LEU A CA 1
ATOM 622 C C . LEU A 1 80 ? -9.383 0.855 11.883 1.00 83.94 80 LEU A C 1
ATOM 624 O O . LEU A 1 80 ? -8.572 1.208 11.031 1.00 83.94 80 LEU A O 1
ATOM 628 N N . THR A 1 81 ? -9.012 0.375 13.070 1.00 88.00 81 THR A N 1
ATOM 629 C CA . THR A 1 81 ? -7.609 0.201 13.470 1.00 88.00 81 THR A CA 1
ATOM 630 C C . THR A 1 81 ? -6.914 -0.808 12.565 1.00 88.00 81 THR A C 1
ATOM 632 O O . THR A 1 81 ? -5.830 -0.528 12.060 1.00 88.00 81 THR A O 1
ATOM 635 N N . LEU A 1 82 ? -7.559 -1.948 12.295 1.00 84.31 82 LEU A N 1
ATOM 636 C CA . LEU A 1 82 ? -7.048 -2.959 11.372 1.00 84.31 82 LEU A CA 1
ATOM 637 C C . LEU A 1 82 ? -6.905 -2.404 9.949 1.00 84.31 82 LEU A C 1
ATOM 639 O O . LEU A 1 82 ? -5.878 -2.610 9.310 1.00 84.31 82 LEU A O 1
ATOM 643 N N . LEU A 1 83 ? -7.898 -1.659 9.459 1.00 82.69 83 LEU A N 1
ATOM 644 C CA . LEU A 1 83 ? -7.853 -1.043 8.133 1.00 82.69 83 LEU A CA 1
ATOM 645 C C . LEU A 1 83 ? -6.712 -0.023 8.025 1.00 82.69 83 LEU A C 1
ATOM 647 O O . LEU A 1 83 ? -5.963 -0.032 7.047 1.00 82.69 83 LEU A O 1
ATOM 651 N N . LEU A 1 84 ? -6.551 0.830 9.040 1.00 87.50 84 LEU A N 1
ATOM 652 C CA . LEU A 1 84 ? -5.469 1.807 9.111 1.00 87.50 84 LEU A CA 1
ATOM 653 C C . LEU A 1 84 ? -4.104 1.109 9.171 1.00 87.50 84 LEU A C 1
ATOM 655 O O . LEU A 1 84 ? -3.173 1.525 8.483 1.00 87.50 84 LEU A O 1
ATOM 659 N N . TRP A 1 85 ? -4.003 0.018 9.935 1.00 87.00 85 TRP A N 1
ATOM 660 C CA . TRP A 1 85 ? -2.811 -0.824 10.026 1.00 87.00 85 TRP A CA 1
ATOM 661 C C . TRP A 1 85 ? -2.435 -1.412 8.662 1.00 87.00 85 TRP A C 1
ATOM 663 O O . TRP A 1 85 ? -1.291 -1.301 8.215 1.00 87.00 85 TRP A O 1
ATOM 673 N N . CYS A 1 86 ? -3.413 -1.968 7.945 1.00 83.81 86 CYS A N 1
ATOM 674 C CA . CYS A 1 86 ? -3.223 -2.458 6.585 1.00 83.81 86 CYS A CA 1
ATOM 675 C C . CYS A 1 86 ? -2.750 -1.340 5.642 1.00 83.81 86 CYS A C 1
ATOM 677 O O . CYS A 1 86 ? -1.772 -1.518 4.916 1.00 83.81 86 CYS A O 1
ATOM 679 N N . GLY A 1 87 ? -3.399 -0.172 5.674 1.00 83.50 87 GLY A N 1
ATOM 680 C CA . GLY A 1 87 ? -3.005 0.990 4.874 1.00 83.50 87 GLY A CA 1
ATOM 681 C C . GLY A 1 87 ? -1.573 1.451 5.162 1.00 83.50 87 GLY A C 1
ATOM 682 O O . GLY A 1 87 ? -0.813 1.728 4.231 1.00 83.50 87 GLY A O 1
ATOM 683 N N . TYR A 1 88 ? -1.172 1.459 6.434 1.00 85.62 88 TYR A N 1
ATOM 684 C CA . TYR A 1 88 ? 0.185 1.789 6.862 1.00 85.62 88 TYR A CA 1
ATOM 685 C C . TYR A 1 88 ? 1.233 0.840 6.263 1.00 85.62 88 TYR A C 1
ATOM 687 O O . TYR A 1 88 ? 2.197 1.302 5.645 1.00 85.62 88 TYR A O 1
ATOM 695 N N . GLU A 1 89 ? 1.015 -0.476 6.347 1.00 83.50 89 GLU A N 1
ATOM 696 C CA . GLU A 1 89 ? 1.909 -1.481 5.748 1.00 83.50 89 GLU A CA 1
ATOM 697 C C . GLU A 1 89 ? 2.053 -1.320 4.228 1.00 83.50 89 GLU A C 1
ATOM 699 O O . GLU A 1 89 ? 3.129 -1.528 3.657 1.00 83.50 89 GLU A O 1
ATOM 704 N N . PHE A 1 90 ? 0.980 -0.916 3.551 1.00 81.31 90 PHE A N 1
ATOM 705 C CA . PHE A 1 90 ? 0.991 -0.735 2.105 1.00 81.31 90 PHE A CA 1
ATOM 706 C C . PHE A 1 90 ? 1.657 0.559 1.643 1.00 81.31 90 PHE A C 1
ATOM 708 O O . PHE A 1 90 ? 2.335 0.568 0.608 1.00 81.31 90 PHE A O 1
ATOM 715 N N . LEU A 1 91 ? 1.441 1.654 2.367 1.00 83.50 91 LEU A N 1
ATOM 716 C CA . LEU A 1 91 ? 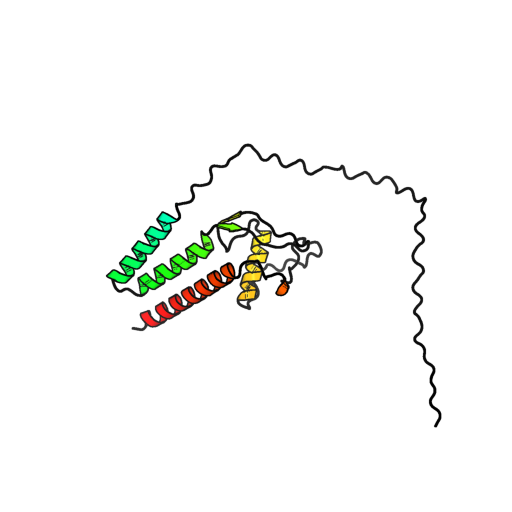1.770 2.999 1.900 1.00 83.50 91 LEU A CA 1
ATOM 717 C C . LEU A 1 91 ? 3.038 3.556 2.551 1.00 83.50 91 LEU A C 1
ATOM 719 O O . LEU A 1 91 ? 3.818 4.228 1.876 1.00 83.50 91 LEU A O 1
ATOM 723 N N . LEU A 1 92 ? 3.269 3.271 3.834 1.00 81.62 92 LEU A N 1
ATOM 724 C CA . LEU A 1 92 ? 4.331 3.912 4.611 1.00 81.62 92 LEU A CA 1
ATOM 725 C C . LEU A 1 92 ? 5.572 3.039 4.772 1.00 81.62 92 LEU A C 1
ATOM 727 O O . LEU A 1 92 ? 6.672 3.585 4.886 1.00 81.62 92 LEU A O 1
ATOM 731 N N . VAL A 1 93 ? 5.442 1.708 4.729 1.00 82.38 93 VAL A N 1
ATOM 732 C CA . VAL A 1 93 ? 6.607 0.826 4.870 1.00 82.38 93 VAL A CA 1
ATOM 733 C C . VAL A 1 93 ? 7.532 0.997 3.658 1.00 82.38 93 VAL A C 1
ATOM 735 O O . VAL A 1 93 ? 7.137 0.715 2.520 1.00 82.38 93 VAL A O 1
ATOM 738 N N . PRO A 1 94 ? 8.767 1.495 3.860 1.00 78.56 94 PRO A N 1
ATOM 739 C CA . PRO A 1 94 ? 9.684 1.762 2.765 1.00 78.56 94 PRO A CA 1
ATOM 740 C C . PRO A 1 94 ? 10.091 0.444 2.116 1.00 78.56 94 PRO A C 1
ATOM 742 O O . PRO A 1 94 ? 10.590 -0.463 2.783 1.00 78.56 94 PRO A O 1
ATOM 745 N N . THR A 1 95 ? 9.911 0.351 0.802 1.00 83.69 95 THR A N 1
ATOM 746 C CA . THR A 1 95 ? 10.302 -0.837 0.039 1.00 83.69 95 THR A CA 1
ATOM 747 C C . THR A 1 95 ? 11.172 -0.470 -1.150 1.00 83.69 95 THR A C 1
ATOM 749 O O . THR A 1 95 ? 11.477 0.695 -1.394 1.00 83.69 95 THR A O 1
ATOM 752 N N . ILE A 1 96 ? 11.659 -1.484 -1.856 1.00 84.19 96 ILE A N 1
ATOM 753 C CA . ILE A 1 96 ? 12.520 -1.326 -3.024 1.00 84.19 96 ILE A CA 1
ATOM 754 C C . ILE A 1 96 ? 11.667 -1.554 -4.273 1.00 84.19 96 ILE A C 1
ATOM 756 O O . ILE A 1 96 ? 10.884 -2.507 -4.319 1.00 84.19 96 ILE A O 1
ATOM 760 N N . CYS A 1 97 ? 11.834 -0.717 -5.301 1.00 81.75 97 CYS A N 1
ATOM 761 C CA . CYS A 1 97 ? 11.144 -0.827 -6.583 1.00 81.75 97 CYS A CA 1
ATOM 762 C C . CYS A 1 97 ? 11.606 -2.067 -7.363 1.00 81.75 97 CYS A C 1
ATOM 764 O O . CYS A 1 97 ? 12.329 -1.965 -8.340 1.00 81.75 97 CYS A O 1
ATOM 766 N N . ARG A 1 98 ? 11.172 -3.258 -6.960 1.00 77.56 98 ARG A N 1
ATOM 767 C CA . ARG A 1 98 ? 11.614 -4.553 -7.500 1.00 77.56 98 ARG A CA 1
ATOM 768 C C . ARG A 1 98 ? 11.006 -4.923 -8.866 1.00 77.56 98 ARG A C 1
ATOM 770 O O . ARG A 1 98 ? 10.678 -6.079 -9.122 1.00 77.56 98 ARG A O 1
ATOM 777 N N . VAL A 1 99 ? 10.828 -3.946 -9.749 1.00 83.12 99 VAL A N 1
ATOM 778 C CA . VAL A 1 99 ? 10.393 -4.193 -11.129 1.00 83.12 99 VAL A CA 1
ATOM 779 C C . VAL A 1 99 ? 11.580 -4.743 -11.918 1.00 83.12 99 VAL A C 1
ATOM 781 O O . VAL A 1 99 ? 12.649 -4.133 -11.934 1.00 83.12 99 VAL A O 1
ATOM 784 N N . SER A 1 100 ? 11.410 -5.915 -12.530 1.00 79.94 100 SER A N 1
ATOM 785 C CA . SER A 1 100 ? 12.413 -6.542 -13.396 1.00 79.94 100 SER A CA 1
ATOM 786 C C . SER A 1 100 ? 12.223 -6.101 -14.845 1.00 79.94 100 SER A C 1
ATOM 788 O O . SER A 1 100 ? 11.099 -6.115 -15.345 1.00 79.94 100 SER A O 1
ATOM 790 N N . THR A 1 101 ? 13.300 -5.734 -15.535 1.00 75.06 101 THR A N 1
ATOM 791 C CA . THR A 1 101 ? 13.277 -5.467 -16.982 1.00 75.06 101 THR A CA 1
ATOM 792 C C . THR A 1 101 ? 13.446 -6.766 -17.780 1.00 75.06 101 THR A C 1
ATOM 794 O O . THR A 1 101 ? 13.787 -7.809 -17.219 1.00 75.06 101 THR A O 1
ATOM 797 N N . ARG A 1 102 ? 13.231 -6.727 -19.106 1.00 66.06 102 ARG A N 1
ATOM 798 C CA . ARG A 1 102 ? 13.458 -7.887 -19.998 1.00 66.06 102 ARG A CA 1
ATOM 799 C C . ARG A 1 102 ? 14.895 -8.415 -19.958 1.00 66.06 102 ARG A C 1
ATOM 801 O O . ARG A 1 102 ? 15.115 -9.593 -20.193 1.00 66.06 102 ARG A O 1
ATOM 808 N N . GLN A 1 103 ? 15.847 -7.548 -19.630 1.00 72.75 103 GLN A N 1
ATOM 809 C CA . GLN A 1 103 ? 17.272 -7.865 -19.531 1.00 72.75 103 GLN A CA 1
ATOM 810 C C . GLN A 1 103 ? 17.636 -8.575 -18.211 1.00 72.75 103 GLN A C 1
ATOM 812 O O . GLN A 1 103 ? 18.807 -8.808 -17.945 1.00 72.75 103 GLN A O 1
ATOM 817 N N . GLY A 1 104 ? 16.656 -8.884 -17.351 1.00 76.19 104 GLY A N 1
ATOM 818 C CA . GLY A 1 104 ? 16.877 -9.583 -16.080 1.00 76.19 104 GLY A CA 1
ATOM 819 C C . GLY A 1 104 ? 17.315 -8.684 -14.919 1.00 76.19 104 GLY A C 1
ATOM 820 O O . GLY A 1 104 ? 17.390 -9.146 -13.781 1.00 76.19 104 GLY A O 1
ATOM 821 N N . PHE A 1 105 ? 17.538 -7.388 -15.153 1.00 78.06 105 PHE A N 1
ATOM 822 C CA . PHE A 1 105 ? 17.900 -6.451 -14.091 1.00 78.06 105 PHE A CA 1
ATOM 823 C C . PHE A 1 105 ? 16.676 -6.049 -13.260 1.00 78.06 105 PHE A C 1
ATOM 825 O O . PHE A 1 105 ? 15.677 -5.548 -13.782 1.00 78.06 105 PHE A O 1
ATOM 832 N N . SER A 1 106 ? 16.759 -6.244 -11.940 1.00 80.56 106 SER A N 1
ATOM 833 C CA . SER A 1 106 ? 15.782 -5.723 -10.981 1.00 80.56 106 SER A CA 1
ATOM 834 C C . SER A 1 106 ? 16.140 -4.290 -10.601 1.00 80.56 106 SER A C 1
ATOM 836 O O . SER A 1 106 ? 17.243 -4.053 -10.099 1.00 80.56 106 SER A O 1
ATOM 838 N N . CYS A 1 107 ? 15.213 -3.349 -10.759 1.00 82.19 107 CYS A N 1
ATOM 839 C CA . CYS A 1 107 ? 15.393 -2.014 -10.202 1.00 82.19 107 CYS A CA 1
ATOM 840 C C . CYS A 1 107 ? 15.530 -2.106 -8.661 1.00 82.19 107 CYS A C 1
ATOM 842 O O . CYS A 1 107 ? 14.874 -2.921 -8.005 1.00 82.19 107 CYS A O 1
ATOM 844 N N . ARG A 1 108 ? 16.458 -1.330 -8.081 1.00 84.19 108 ARG A N 1
ATOM 845 C CA . ARG A 1 108 ? 16.737 -1.304 -6.631 1.00 84.19 108 ARG A CA 1
ATOM 846 C C . ARG A 1 108 ? 16.521 0.068 -5.990 1.00 84.19 108 ARG A C 1
ATOM 848 O O . ARG A 1 108 ? 16.979 0.313 -4.878 1.00 84.19 108 ARG A O 1
ATOM 855 N N . GLU A 1 109 ? 15.790 0.936 -6.675 1.00 85.19 109 GLU A N 1
ATOM 856 C CA . GLU A 1 109 ? 15.519 2.284 -6.188 1.00 85.19 109 GLU A CA 1
ATOM 857 C C . GLU A 1 109 ? 14.539 2.242 -4.997 1.00 85.19 109 GLU A C 1
ATOM 859 O O . GLU A 1 109 ? 13.516 1.546 -5.083 1.00 85.19 109 GLU A O 1
ATOM 864 N N . PRO A 1 110 ? 14.820 2.937 -3.880 1.00 86.69 110 PRO A N 1
ATOM 865 C CA . PRO A 1 110 ? 13.904 3.023 -2.749 1.00 86.69 110 PRO A CA 1
ATOM 866 C C . PRO A 1 110 ? 12.609 3.747 -3.133 1.00 86.69 110 PRO A C 1
ATOM 868 O O . PRO A 1 110 ? 12.620 4.779 -3.800 1.00 86.69 110 PRO A O 1
ATOM 871 N N . VAL A 1 111 ? 11.479 3.220 -2.667 1.00 87.62 111 VAL A N 1
ATOM 872 C CA . VAL A 1 111 ? 10.140 3.784 -2.866 1.00 87.62 111 VAL A CA 1
ATOM 873 C C . VAL A 1 111 ? 9.412 3.919 -1.535 1.00 87.62 111 VAL A C 1
ATOM 875 O O . VAL A 1 111 ? 9.603 3.127 -0.607 1.00 87.62 111 VAL A O 1
ATOM 878 N N . ARG A 1 112 ? 8.567 4.948 -1.432 1.00 80.56 112 ARG A N 1
ATOM 879 C CA . ARG A 1 112 ? 7.666 5.135 -0.292 1.00 80.56 112 ARG A CA 1
ATOM 880 C C . ARG A 1 112 ? 6.483 4.189 -0.466 1.00 80.56 112 ARG A C 1
ATOM 882 O O . ARG A 1 112 ? 5.605 4.500 -1.253 1.00 80.56 112 ARG A O 1
ATOM 889 N N . GLY A 1 113 ? 6.499 3.035 0.196 1.00 81.31 113 GLY A N 1
ATOM 890 C CA . GLY A 1 113 ? 5.384 2.086 0.178 1.00 81.31 113 GLY A CA 1
ATOM 891 C C . GLY A 1 113 ? 5.509 0.938 -0.823 1.00 81.31 113 GLY A C 1
ATOM 892 O O . GLY A 1 113 ? 6.218 1.005 -1.830 1.00 81.31 113 GLY A O 1
ATOM 893 N N . ARG A 1 114 ? 4.772 -0.139 -0.540 1.00 79.81 114 ARG A N 1
ATOM 894 C CA . ARG A 1 114 ? 4.660 -1.362 -1.350 1.00 79.81 114 ARG A CA 1
ATOM 895 C C . ARG A 1 114 ? 3.793 -1.185 -2.585 1.00 79.81 114 ARG A C 1
ATOM 897 O O . ARG A 1 114 ? 3.914 -2.004 -3.487 1.00 79.81 114 ARG A O 1
ATOM 904 N N . LEU A 1 115 ? 2.961 -0.148 -2.675 1.00 81.88 115 LEU A N 1
ATOM 905 C CA . LEU A 1 115 ? 2.127 0.133 -3.857 1.00 81.88 115 LEU A CA 1
ATOM 906 C C . LEU A 1 115 ? 2.795 1.057 -4.879 1.00 81.88 115 LEU A C 1
ATOM 908 O O . LEU A 1 115 ? 2.387 1.080 -6.039 1.00 81.88 115 LEU A O 1
ATOM 912 N N . PHE A 1 116 ? 3.851 1.764 -4.486 1.00 85.50 116 PHE A N 1
ATOM 913 C CA . PHE A 1 116 ? 4.508 2.750 -5.337 1.00 85.50 116 PHE A CA 1
ATOM 914 C C . PHE A 1 116 ? 5.741 2.172 -6.037 1.00 85.50 116 PHE A C 1
ATOM 916 O O . PHE A 1 116 ? 6.335 1.181 -5.600 1.00 85.50 116 PHE A O 1
ATOM 923 N N . ALA A 1 117 ? 6.105 2.769 -7.163 1.00 87.69 117 ALA A N 1
ATOM 924 C CA . ALA A 1 117 ? 7.269 2.445 -7.967 1.00 87.69 117 ALA A CA 1
ATOM 925 C C . ALA A 1 117 ? 8.121 3.704 -8.162 1.00 87.69 117 ALA A C 1
ATOM 927 O O . ALA A 1 117 ? 7.642 4.822 -7.988 1.00 87.69 117 ALA A O 1
ATOM 928 N N . CYS A 1 118 ? 9.394 3.533 -8.515 1.00 88.38 118 CYS A N 1
ATOM 929 C CA . CYS A 1 118 ? 10.320 4.662 -8.612 1.00 88.38 118 CYS A CA 1
ATOM 930 C C . CYS A 1 118 ? 10.041 5.585 -9.806 1.00 88.38 118 CYS A C 1
ATOM 932 O O . CYS A 1 118 ? 10.420 6.751 -9.780 1.00 88.38 118 CYS A O 1
ATOM 934 N N . THR A 1 119 ? 9.380 5.077 -10.848 1.00 86.25 119 THR A N 1
ATOM 935 C CA . THR A 1 119 ? 9.025 5.829 -12.056 1.00 86.25 119 THR A CA 1
ATOM 936 C C . THR A 1 119 ? 7.578 5.534 -12.461 1.00 86.25 119 THR A C 1
ATOM 938 O O . THR A 1 119 ? 7.077 4.438 -12.183 1.00 86.25 119 THR A O 1
ATOM 941 N N . PRO A 1 120 ? 6.895 6.456 -13.168 1.00 86.56 120 PRO A N 1
ATOM 942 C CA . PRO A 1 120 ? 5.534 6.224 -13.658 1.00 86.56 120 PRO A CA 1
ATOM 943 C C . PRO A 1 120 ? 5.448 5.008 -14.595 1.00 86.56 120 PRO A C 1
ATOM 945 O O . PRO A 1 120 ? 4.496 4.237 -14.521 1.00 86.56 120 PRO A O 1
ATOM 948 N N . ALA A 1 121 ? 6.484 4.755 -15.402 1.00 82.75 121 ALA A N 1
ATOM 949 C CA . ALA A 1 121 ? 6.552 3.568 -16.255 1.00 82.75 121 ALA A CA 1
ATOM 950 C C . ALA A 1 121 ? 6.563 2.258 -15.443 1.00 82.75 121 ALA A C 1
ATOM 952 O O . ALA A 1 121 ? 5.900 1.290 -15.814 1.00 82.75 121 ALA A O 1
ATOM 953 N N . HIS A 1 122 ? 7.281 2.220 -14.315 1.00 85.62 122 HIS A N 1
ATOM 954 C CA . HIS A 1 122 ? 7.261 1.076 -13.401 1.00 85.62 122 HIS A CA 1
ATOM 955 C C . HIS A 1 122 ? 5.936 0.972 -12.632 1.00 85.62 122 HIS A C 1
ATOM 957 O O . HIS A 1 122 ? 5.477 -0.138 -12.354 1.00 85.62 122 HIS A O 1
ATOM 963 N N . GLN A 1 123 ? 5.297 2.107 -12.330 1.00 88.50 123 GLN A N 1
ATOM 964 C CA . GLN A 1 123 ? 3.995 2.148 -11.665 1.00 88.50 123 GLN A CA 1
ATOM 965 C C . GLN A 1 123 ? 2.899 1.535 -12.540 1.00 88.50 123 GLN A C 1
ATOM 967 O O . GLN A 1 123 ? 2.082 0.765 -12.037 1.00 88.50 123 GLN A O 1
ATOM 972 N N . GLU A 1 124 ? 2.908 1.802 -13.850 1.00 84.50 124 GLU A N 1
ATOM 973 C CA . GLU A 1 124 ? 1.983 1.174 -14.803 1.00 84.50 124 GLU A CA 1
ATOM 974 C C . GLU A 1 124 ? 2.104 -0.354 -14.791 1.00 84.50 124 GLU A C 1
ATOM 976 O O . GLU A 1 124 ? 1.095 -1.054 -14.731 1.00 84.50 124 GLU A O 1
ATOM 981 N N . VAL A 1 125 ? 3.335 -0.880 -14.807 1.00 83.88 125 VAL A N 1
ATOM 982 C CA . VAL A 1 125 ? 3.593 -2.331 -14.783 1.00 83.88 125 VAL A CA 1
ATOM 983 C C . VAL A 1 125 ? 3.110 -2.953 -13.476 1.00 83.88 125 VAL A C 1
ATOM 985 O O . VAL A 1 125 ? 2.500 -4.020 -13.482 1.00 83.88 125 VAL A O 1
ATOM 988 N N . LYS A 1 126 ? 3.364 -2.282 -12.351 1.00 84.94 126 LYS A N 1
ATOM 989 C CA . LYS A 1 126 ? 2.949 -2.740 -11.024 1.00 84.94 126 LYS A CA 1
ATOM 990 C C . LYS A 1 126 ? 1.429 -2.735 -10.869 1.00 84.94 126 LYS A C 1
ATOM 992 O O . LYS A 1 126 ? 0.867 -3.705 -10.372 1.00 84.94 126 LYS A O 1
ATOM 997 N N . THR A 1 127 ? 0.775 -1.688 -11.364 1.00 85.19 127 THR A N 1
ATOM 998 C CA . THR A 1 127 ? -0.687 -1.559 -11.377 1.00 85.19 127 THR A CA 1
ATOM 999 C C . THR A 1 127 ? -1.315 -2.624 -12.277 1.00 85.19 127 THR A C 1
ATOM 1001 O O . THR A 1 127 ? -2.238 -3.304 -11.852 1.00 85.19 127 THR A O 1
ATOM 1004 N N . ASP A 1 128 ? -0.779 -2.856 -13.482 1.00 83.56 128 ASP A N 1
ATOM 1005 C CA . ASP A 1 128 ? -1.237 -3.934 -14.377 1.00 83.56 128 ASP A CA 1
ATOM 1006 C C . ASP A 1 128 ? -1.079 -5.320 -13.731 1.00 83.56 128 ASP A C 1
ATOM 1008 O O . ASP A 1 128 ? -1.974 -6.157 -13.822 1.00 83.56 128 ASP A O 1
ATOM 1012 N N . ALA A 1 129 ? 0.030 -5.560 -13.026 1.00 80.69 129 ALA A N 1
ATOM 1013 C CA . ALA A 1 129 ? 0.232 -6.799 -12.281 1.00 80.69 129 ALA A CA 1
ATOM 1014 C C . ALA A 1 129 ? -0.767 -6.960 -11.124 1.00 80.69 129 ALA A C 1
ATOM 1016 O O . ALA A 1 129 ? -1.223 -8.076 -10.881 1.00 80.69 129 ALA A O 1
ATOM 1017 N N . LEU A 1 130 ? -1.114 -5.869 -10.434 1.00 82.56 130 LEU A N 1
ATOM 1018 C CA . LEU A 1 130 ? -2.112 -5.872 -9.367 1.00 82.56 130 LEU A CA 1
ATOM 1019 C C . LEU A 1 130 ? -3.506 -6.196 -9.914 1.00 82.56 130 LEU A C 1
ATOM 1021 O O . LEU A 1 130 ? -4.152 -7.100 -9.403 1.00 82.56 130 LEU A O 1
ATOM 1025 N N . TRP A 1 131 ? -3.930 -5.545 -10.998 1.00 83.00 131 TRP A N 1
ATOM 1026 C CA . TRP A 1 131 ? -5.210 -5.845 -11.650 1.00 83.00 131 TRP A CA 1
ATOM 1027 C C . TRP A 1 131 ? -5.305 -7.313 -12.075 1.00 83.00 131 TRP A C 1
ATOM 1029 O O . TRP A 1 131 ? -6.295 -7.979 -11.773 1.00 83.00 131 TRP A O 1
ATOM 1039 N N . ARG A 1 132 ? -4.232 -7.860 -12.661 1.00 77.88 132 ARG A N 1
ATOM 1040 C CA . ARG A 1 132 ? -4.177 -9.282 -13.038 1.00 77.88 132 ARG A CA 1
ATOM 1041 C C . ARG A 1 132 ? -4.239 -10.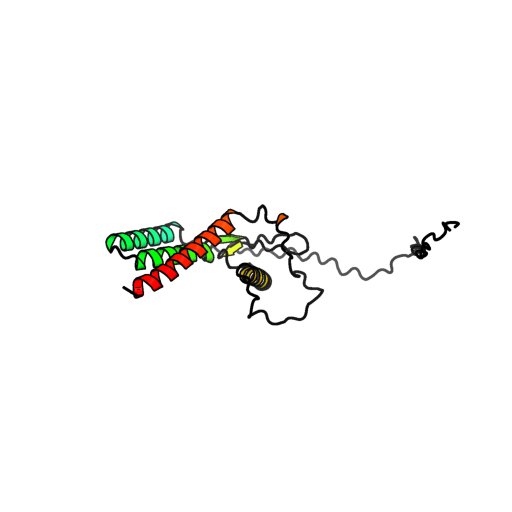238 -11.854 1.00 77.88 132 ARG A C 1
ATOM 1043 O O . ARG A 1 132 ? -4.748 -11.338 -12.023 1.00 77.88 132 ARG A O 1
ATOM 1050 N N . LEU A 1 133 ? -3.727 -9.854 -10.683 1.00 73.00 133 LEU A N 1
ATOM 1051 C CA . LEU A 1 133 ? -3.857 -10.669 -9.467 1.00 73.00 133 LEU A CA 1
ATOM 1052 C C . LEU A 1 133 ? -5.314 -10.783 -9.015 1.00 73.00 133 LEU A C 1
ATOM 1054 O O . LEU A 1 133 ? -5.701 -11.829 -8.513 1.00 73.00 133 LEU A O 1
ATOM 1058 N N . VAL A 1 134 ? -6.113 -9.740 -9.236 1.00 75.44 134 VAL A N 1
ATOM 1059 C CA . VAL A 1 134 ? -7.558 -9.753 -8.957 1.00 75.44 134 VAL A CA 1
ATOM 1060 C C . VAL A 1 134 ? -8.344 -10.405 -10.111 1.00 75.44 134 VAL A C 1
ATOM 1062 O O . VAL A 1 134 ? -9.559 -10.512 -10.050 1.00 75.44 134 VAL A O 1
ATOM 1065 N N . GLY A 1 135 ? -7.673 -10.866 -11.174 1.00 79.19 135 GLY A N 1
ATOM 1066 C CA . GLY A 1 135 ? -8.320 -11.452 -12.354 1.00 79.19 135 GLY A CA 1
ATOM 1067 C C . GLY A 1 135 ? -8.977 -10.425 -13.280 1.00 79.19 135 GLY A C 1
ATOM 1068 O O . GLY A 1 135 ? -9.667 -10.804 -14.223 1.00 79.19 135 GLY A O 1
ATOM 1069 N N . LEU A 1 136 ? -8.752 -9.130 -13.049 1.00 81.62 136 LEU A N 1
ATOM 1070 C CA . LEU A 1 136 ? -9.307 -8.055 -13.862 1.00 81.62 136 LEU A CA 1
ATOM 1071 C C . LEU A 1 136 ? -8.258 -7.506 -14.835 1.00 81.62 136 LEU A C 1
ATOM 1073 O O . LEU A 1 136 ? -7.058 -7.443 -14.561 1.00 81.62 136 LEU A O 1
ATOM 1077 N N . SER A 1 137 ? -8.726 -7.071 -16.000 1.00 78.50 137 SER A N 1
ATOM 1078 C CA . SER A 1 137 ? -7.915 -6.267 -16.912 1.00 78.50 137 SER A CA 1
ATOM 1079 C C . SER A 1 137 ? -7.962 -4.810 -16.459 1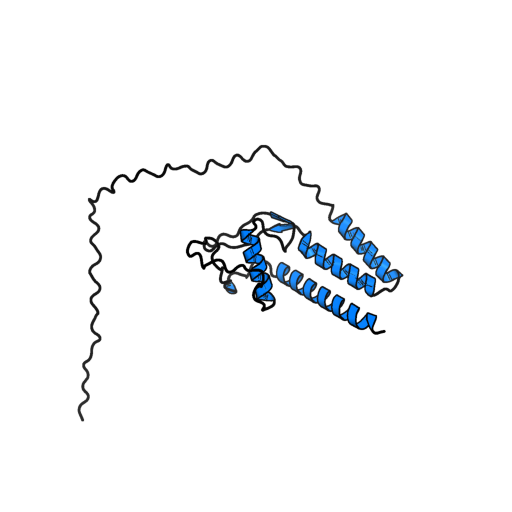.00 78.50 137 SER A C 1
ATOM 1081 O O . SER A 1 137 ? -9.028 -4.318 -16.103 1.00 78.50 137 SER A O 1
ATOM 1083 N N . ASN A 1 138 ? -6.826 -4.111 -16.465 1.00 77.31 138 ASN A N 1
ATOM 1084 C CA . ASN A 1 138 ? -6.763 -2.718 -16.022 1.00 77.31 138 ASN A CA 1
ATOM 1085 C C . ASN A 1 138 ? -7.606 -1.808 -16.951 1.00 77.31 138 ASN A C 1
ATOM 1087 O O . ASN A 1 138 ? -7.196 -1.605 -18.100 1.00 77.31 138 ASN A O 1
ATOM 1091 N N . PRO A 1 139 ? -8.722 -1.211 -16.481 1.00 73.75 139 PRO A N 1
ATOM 1092 C CA . PRO A 1 139 ? -9.588 -0.374 -17.317 1.00 73.75 139 PRO A CA 1
ATOM 1093 C C . PRO A 1 139 ? -8.937 0.972 -17.668 1.00 73.75 139 PRO A C 1
ATOM 1095 O O . PRO A 1 139 ? -9.237 1.566 -18.699 1.00 73.75 139 PRO A O 1
ATOM 1098 N N . PHE A 1 140 ? -7.978 1.429 -16.858 1.00 75.00 140 PHE A N 1
ATOM 1099 C CA . PHE A 1 140 ? -7.248 2.682 -17.067 1.00 75.00 140 PHE A CA 1
ATOM 1100 C C . PHE A 1 140 ? -6.074 2.540 -18.035 1.00 75.00 140 PHE A C 1
ATOM 1102 O O . PHE A 1 140 ? -5.344 3.500 -18.303 1.00 75.00 140 PHE A O 1
ATOM 1109 N N . ARG A 1 141 ? -5.858 1.338 -18.578 1.00 68.38 141 ARG A N 1
ATOM 1110 C CA . ARG A 1 141 ? -4.822 1.104 -19.572 1.00 68.38 141 ARG A CA 1
ATOM 1111 C C . ARG A 1 141 ? -5.278 1.713 -20.895 1.00 68.38 141 ARG A C 1
ATOM 1113 O O . ARG A 1 141 ? -5.921 1.046 -21.703 1.00 68.38 141 ARG A O 1
ATOM 1120 N N . LYS A 1 142 ? -4.901 2.974 -21.146 1.00 70.44 142 LYS A N 1
ATOM 1121 C CA . LYS A 1 142 ? -4.979 3.561 -22.493 1.00 70.44 142 LYS A CA 1
ATOM 1122 C C . LYS A 1 142 ? -4.335 2.557 -23.450 1.00 70.44 142 LYS A C 1
ATOM 1124 O O . LYS A 1 142 ? -3.200 2.137 -23.203 1.00 70.44 142 LYS A O 1
ATOM 1129 N N . LYS A 1 143 ? -5.069 2.126 -24.485 1.00 59.47 143 LYS A N 1
ATOM 1130 C CA . LYS A 1 143 ? -4.584 1.226 -25.544 1.00 59.47 143 LYS A CA 1
ATOM 1131 C C . LYS A 1 143 ? -3.429 1.915 -26.279 1.00 59.47 143 LYS A C 1
ATOM 1133 O O . LYS A 1 143 ? -3.603 2.468 -27.353 1.00 59.47 143 LYS A O 1
ATOM 1138 N N . ARG A 1 144 ? -2.241 1.946 -25.674 1.00 57.16 144 ARG A N 1
ATOM 1139 C CA . ARG A 1 144 ? -1.012 2.282 -26.384 1.00 57.16 144 ARG A CA 1
ATOM 1140 C C . ARG A 1 144 ? -0.759 1.139 -27.348 1.00 57.16 144 ARG A C 1
ATOM 1142 O O . ARG A 1 144 ? -0.794 -0.022 -26.925 1.00 57.16 144 ARG A O 1
ATOM 1149 N N . ALA A 1 145 ? -0.546 1.488 -28.615 1.00 55.56 145 ALA A N 1
ATOM 1150 C CA . ALA A 1 145 ? -0.124 0.551 -29.641 1.00 55.56 145 ALA A CA 1
ATOM 1151 C C . ALA A 1 145 ? 1.009 -0.335 -29.085 1.00 55.56 145 ALA A C 1
ATOM 1153 O O . ALA A 1 145 ? 1.820 0.161 -28.289 1.00 55.56 145 ALA A O 1
ATOM 1154 N N . PRO A 1 146 ? 1.040 -1.639 -29.412 1.00 56.34 146 PRO A N 1
ATOM 1155 C CA . PRO A 1 146 ? 2.127 -2.519 -29.014 1.00 56.34 146 PRO A CA 1
ATOM 1156 C C . PRO A 1 146 ? 3.434 -1.960 -29.577 1.00 56.34 146 PRO A C 1
ATOM 1158 O O . PRO A 1 146 ? 3.745 -2.162 -30.739 1.00 56.34 146 PRO A O 1
ATOM 1161 N N . ASP A 1 147 ? 4.160 -1.197 -28.766 1.00 54.84 147 ASP A N 1
ATOM 1162 C CA . ASP A 1 147 ? 5.461 -0.664 -29.137 1.00 54.84 147 ASP A CA 1
ATOM 1163 C C . ASP A 1 147 ? 6.480 -1.815 -29.049 1.00 54.84 147 ASP A C 1
ATOM 1165 O O . ASP A 1 147 ? 6.752 -2.296 -27.935 1.00 54.84 147 ASP A O 1
ATOM 1169 N N . PRO A 1 148 ? 7.008 -2.304 -30.189 1.00 56.56 148 PRO A N 1
ATOM 1170 C CA . PRO A 1 148 ? 7.969 -3.403 -30.214 1.00 56.56 148 PRO A CA 1
ATOM 1171 C C . PRO A 1 148 ? 9.303 -3.019 -29.552 1.00 56.56 148 PRO A C 1
ATOM 1173 O O . PRO A 1 148 ? 10.010 -3.906 -29.074 1.00 56.56 148 PRO A O 1
ATOM 1176 N N . ASN A 1 149 ? 9.598 -1.718 -29.425 1.00 53.78 149 ASN A N 1
ATOM 1177 C CA . ASN A 1 149 ? 10.800 -1.175 -28.793 1.00 53.78 149 ASN A CA 1
ATOM 1178 C C . ASN A 1 149 ? 10.612 -0.800 -27.316 1.00 53.78 149 ASN A C 1
ATOM 1180 O O . ASN A 1 149 ? 11.521 -0.243 -26.692 1.00 53.78 149 ASN A O 1
ATOM 1184 N N . ARG A 1 150 ? 9.473 -1.140 -26.693 1.00 58.25 150 ARG A N 1
ATOM 1185 C CA . ARG A 1 150 ? 9.289 -0.899 -25.257 1.00 58.25 150 ARG A CA 1
ATOM 1186 C C . ARG A 1 150 ? 10.270 -1.771 -24.466 1.00 58.25 150 ARG A C 1
ATOM 1188 O O . ARG A 1 150 ? 10.046 -2.962 -24.248 1.00 58.25 150 ARG A O 1
ATOM 1195 N N . THR A 1 151 ? 11.327 -1.149 -23.952 1.00 54.62 151 THR A N 1
ATOM 1196 C CA . THR A 1 151 ? 12.330 -1.755 -23.050 1.00 54.62 151 THR A CA 1
ATOM 1197 C C . THR A 1 151 ? 11.697 -2.356 -21.785 1.00 54.62 151 THR A C 1
ATOM 1199 O O . THR A 1 151 ? 12.218 -3.298 -21.188 1.00 54.62 151 THR A O 1
ATOM 1202 N N . THR A 1 152 ? 10.505 -1.873 -21.419 1.00 55.69 152 THR A N 1
ATOM 1203 C CA . THR A 1 152 ? 9.613 -2.416 -20.381 1.00 55.69 152 THR A CA 1
ATOM 1204 C C . THR A 1 152 ? 8.493 -3.288 -20.976 1.00 55.69 152 THR A C 1
ATOM 1206 O O . THR A 1 152 ? 7.323 -3.178 -20.612 1.00 55.69 152 THR A O 1
ATOM 1209 N N . GLY A 1 153 ? 8.791 -4.108 -21.980 1.00 50.97 153 GLY A N 1
ATOM 1210 C CA . GLY A 1 153 ? 7.776 -4.924 -22.638 1.00 50.97 153 GLY A CA 1
ATOM 1211 C C . GLY A 1 153 ? 7.318 -6.075 -21.740 1.00 50.97 153 GLY A C 1
ATOM 1212 O O . GLY A 1 153 ? 8.152 -6.886 -21.345 1.00 50.97 153 GLY A O 1
ATOM 1213 N N . LYS A 1 154 ? 6.004 -6.124 -21.446 1.00 49.44 154 LYS A N 1
ATOM 1214 C CA . LYS A 1 154 ? 5.233 -7.220 -20.810 1.00 49.44 154 LYS A CA 1
ATOM 1215 C C . LYS A 1 154 ? 6.130 -8.327 -20.243 1.00 49.44 154 LYS A C 1
ATOM 1217 O O . LYS A 1 154 ? 6.435 -9.304 -20.923 1.00 49.44 154 LYS A O 1
ATOM 1222 N N . VAL A 1 155 ? 6.555 -8.157 -18.996 1.00 50.41 155 VAL A N 1
ATOM 1223 C CA . VAL A 1 155 ? 7.217 -9.227 -18.255 1.00 50.41 155 VAL A CA 1
ATOM 1224 C C . VAL A 1 155 ? 6.157 -10.293 -18.016 1.00 50.41 155 VAL A C 1
ATOM 1226 O O . VAL A 1 155 ? 5.290 -10.151 -17.153 1.00 50.41 155 VAL A O 1
ATOM 1229 N N . VAL A 1 156 ? 6.177 -11.335 -18.841 1.00 44.50 156 VAL A N 1
ATOM 1230 C CA . VAL A 1 156 ? 5.551 -12.609 -18.510 1.00 44.50 156 VAL A CA 1
ATOM 1231 C C . VAL A 1 156 ? 6.300 -13.087 -17.274 1.00 44.50 156 VAL A C 1
ATOM 1233 O O . VAL A 1 156 ? 7.443 -13.529 -17.349 1.00 44.50 156 VAL A O 1
ATOM 1236 N N . PHE A 1 157 ? 5.701 -12.866 -16.106 1.00 43.97 157 PHE A N 1
ATOM 1237 C CA . PHE A 1 157 ? 6.228 -13.357 -14.846 1.00 43.97 157 PHE A CA 1
ATOM 1238 C C . PHE A 1 157 ? 6.231 -14.883 -14.914 1.00 43.97 157 PHE A C 1
ATOM 1240 O O . PHE A 1 157 ? 5.212 -15.506 -14.636 1.00 43.97 157 PHE A O 1
ATOM 1247 N N . SER A 1 158 ? 7.367 -15.486 -15.269 1.00 40.06 158 SER A N 1
ATOM 1248 C CA . SER A 1 158 ? 7.581 -16.906 -15.010 1.00 40.06 158 SER A CA 1
ATOM 1249 C C . SER A 1 158 ? 7.474 -17.114 -13.491 1.00 40.06 158 SER A C 1
ATOM 1251 O O . SER A 1 158 ? 8.249 -16.506 -12.738 1.00 40.06 158 SER A O 1
ATOM 1253 N N . PRO A 1 159 ? 6.519 -17.926 -12.999 1.00 49.81 159 PRO A N 1
ATOM 1254 C CA . PRO A 1 159 ? 6.314 -18.164 -11.569 1.00 49.81 159 PRO A CA 1
ATOM 1255 C C . PRO A 1 159 ? 7.569 -18.682 -10.854 1.00 49.81 159 PRO A C 1
ATOM 1257 O O . PRO A 1 159 ? 7.706 -18.495 -9.648 1.00 49.81 159 PRO A O 1
ATOM 1260 N N . LYS A 1 160 ? 8.510 -19.278 -11.601 1.00 41.34 160 LYS A N 1
ATOM 1261 C CA . LYS A 1 160 ? 9.715 -19.931 -11.077 1.00 41.34 160 LYS A CA 1
ATOM 1262 C C . LYS A 1 160 ? 10.848 -18.974 -10.673 1.00 41.34 160 LYS A C 1
ATOM 1264 O O . LYS A 1 160 ? 11.632 -19.326 -9.805 1.00 41.34 160 LYS A O 1
ATOM 1269 N N . VAL A 1 161 ? 10.905 -17.738 -11.189 1.00 46.00 161 VAL A N 1
ATOM 1270 C CA . VAL A 1 161 ? 11.933 -16.741 -10.776 1.00 46.00 161 VAL A CA 1
ATOM 1271 C C . VAL A 1 161 ? 11.461 -15.900 -9.569 1.00 46.00 161 VAL A C 1
ATOM 1273 O O . VAL A 1 161 ? 12.218 -15.163 -8.941 1.00 46.00 161 VAL A O 1
ATOM 1276 N N . ARG A 1 162 ? 10.192 -16.066 -9.169 1.00 44.97 162 ARG A N 1
ATOM 1277 C CA . ARG A 1 162 ? 9.536 -15.412 -8.020 1.00 44.97 162 ARG A CA 1
ATOM 1278 C C . ARG A 1 162 ? 9.842 -16.066 -6.662 1.00 44.97 162 ARG A C 1
ATOM 1280 O O . ARG A 1 162 ? 9.162 -15.752 -5.692 1.00 44.97 162 ARG A O 1
ATOM 1287 N N . GLY A 1 163 ? 10.870 -16.908 -6.554 1.00 38.94 163 GLY A N 1
ATOM 1288 C CA . GLY A 1 163 ? 11.250 -17.549 -5.287 1.00 38.94 163 GLY A CA 1
ATOM 1289 C C . GLY A 1 163 ? 11.819 -16.598 -4.223 1.00 38.94 163 GLY A C 1
ATOM 1290 O O . GLY A 1 163 ? 11.849 -16.945 -3.048 1.00 38.94 163 GLY A O 1
ATOM 1291 N N . ARG A 1 164 ? 12.251 -15.380 -4.591 1.00 43.78 164 ARG A N 1
ATOM 1292 C CA . ARG A 1 164 ? 12.861 -14.430 -3.633 1.00 43.78 164 ARG A CA 1
ATOM 1293 C C . ARG A 1 164 ? 12.390 -12.983 -3.708 1.00 43.78 164 ARG A C 1
ATOM 1295 O O . ARG A 1 164 ? 12.864 -12.153 -2.930 1.00 43.78 164 ARG A O 1
ATOM 1302 N N . LEU A 1 165 ? 11.384 -12.671 -4.527 1.00 46.50 165 LEU A N 1
ATOM 1303 C CA . LEU A 1 165 ? 10.575 -11.467 -4.310 1.00 46.50 165 LEU A CA 1
ATOM 1304 C C . LEU A 1 165 ? 9.537 -11.754 -3.214 1.00 46.50 165 LEU A C 1
ATOM 1306 O O . LEU A 1 165 ? 8.347 -11.886 -3.467 1.00 46.50 165 LEU A O 1
ATOM 1310 N N . ALA A 1 166 ? 10.112 -11.950 -2.020 1.00 54.59 166 ALA A N 1
ATOM 1311 C CA . ALA A 1 166 ? 9.583 -12.111 -0.672 1.00 54.59 166 ALA A CA 1
ATOM 1312 C C . ALA A 1 166 ? 8.178 -12.724 -0.547 1.00 54.59 166 ALA A C 1
ATOM 1314 O O . ALA A 1 166 ? 7.168 -12.032 -0.600 1.00 54.59 166 ALA A O 1
ATOM 1315 N N . GLN A 1 167 ? 8.133 -14.015 -0.218 1.00 57.44 167 GLN A N 1
ATOM 1316 C CA . GLN A 1 167 ? 6.974 -14.680 0.389 1.00 57.44 167 GLN A CA 1
ATOM 1317 C C . GLN A 1 167 ? 6.341 -13.842 1.517 1.00 57.44 167 GLN A C 1
ATOM 1319 O O . GLN A 1 167 ? 5.121 -13.779 1.612 1.00 57.44 167 GLN A O 1
ATOM 1324 N N . ALA A 1 168 ? 7.159 -13.113 2.286 1.00 57.88 168 ALA A N 1
ATOM 1325 C CA . ALA A 1 168 ? 6.705 -12.154 3.293 1.00 57.88 168 ALA A CA 1
ATOM 1326 C C . ALA A 1 168 ? 5.875 -10.989 2.715 1.00 57.88 168 ALA A C 1
ATOM 1328 O O . ALA A 1 168 ? 4.894 -10.584 3.319 1.00 57.88 168 ALA A O 1
ATOM 1329 N N . ASP A 1 169 ? 6.217 -10.468 1.532 1.00 61.47 169 ASP A N 1
ATOM 1330 C CA . ASP A 1 169 ? 5.455 -9.399 0.867 1.00 61.47 169 ASP A CA 1
ATOM 1331 C C . ASP A 1 169 ? 4.071 -9.909 0.457 1.00 61.47 169 ASP A C 1
ATOM 1333 O O . ASP A 1 169 ? 3.061 -9.268 0.722 1.00 61.47 169 ASP A O 1
ATOM 1337 N N . ARG A 1 170 ? 4.010 -11.122 -0.109 1.00 67.25 170 ARG A N 1
ATOM 1338 C CA . ARG A 1 170 ? 2.735 -11.772 -0.442 1.00 67.25 170 ARG A CA 1
ATOM 1339 C C . ARG A 1 170 ? 1.899 -12.079 0.786 1.00 67.25 170 ARG A C 1
ATOM 1341 O O . ARG A 1 170 ? 0.704 -11.835 0.744 1.00 67.25 170 ARG A O 1
ATOM 1348 N N . ALA A 1 171 ? 2.507 -12.608 1.844 1.00 69.00 171 ALA A N 1
ATOM 1349 C CA . ALA A 1 171 ? 1.805 -12.899 3.086 1.00 69.00 171 ALA A CA 1
ATOM 1350 C C . ALA A 1 171 ? 1.197 -11.623 3.673 1.00 69.00 171 ALA A C 1
ATOM 1352 O O . ALA A 1 171 ? 0.027 -11.630 4.025 1.00 69.00 171 ALA A O 1
ATOM 1353 N N . VAL A 1 172 ? 1.945 -10.515 3.685 1.00 69.88 172 VAL A N 1
ATOM 1354 C CA . VAL A 1 172 ? 1.440 -9.215 4.149 1.00 69.88 172 VAL A CA 1
ATOM 1355 C C . VAL A 1 172 ? 0.314 -8.702 3.252 1.00 69.88 172 VAL A C 1
ATOM 1357 O O . VAL A 1 172 ? -0.718 -8.291 3.769 1.00 69.88 172 VAL A O 1
ATOM 1360 N N . ILE A 1 173 ? 0.463 -8.775 1.924 1.00 70.50 173 ILE A N 1
ATOM 1361 C CA . ILE A 1 173 ? -0.600 -8.383 0.986 1.00 70.50 173 ILE A CA 1
ATOM 1362 C C . ILE A 1 173 ? -1.863 -9.224 1.226 1.00 70.50 173 ILE A C 1
ATOM 1364 O O . ILE A 1 173 ? -2.948 -8.667 1.340 1.00 70.50 173 ILE A O 1
ATOM 1368 N N . LEU A 1 174 ? -1.730 -10.548 1.338 1.00 73.81 174 LEU A N 1
ATOM 1369 C CA . LEU A 1 174 ? -2.853 -11.461 1.566 1.00 73.81 174 LEU A CA 1
ATOM 1370 C C . LEU A 1 174 ? -3.514 -11.224 2.922 1.00 73.81 174 LEU A C 1
ATOM 1372 O O . LEU A 1 174 ? -4.736 -11.160 2.990 1.00 73.81 174 LEU A O 1
ATOM 1376 N N . LEU A 1 175 ? -2.720 -11.053 3.980 1.00 75.19 175 LEU A N 1
ATOM 1377 C CA . LEU A 1 175 ? -3.214 -10.763 5.322 1.00 75.19 175 LEU A CA 1
ATOM 1378 C C . LEU A 1 175 ? -3.979 -9.442 5.335 1.00 75.19 175 LEU A C 1
ATOM 1380 O O . LEU A 1 175 ? -5.047 -9.351 5.927 1.00 75.19 175 LEU A O 1
ATOM 1384 N N . ALA A 1 176 ? -3.467 -8.431 4.641 1.00 73.25 176 ALA A N 1
ATOM 1385 C CA . ALA A 1 176 ? -4.119 -7.140 4.565 1.00 73.25 176 ALA A CA 1
ATOM 1386 C C . ALA A 1 176 ? -5.383 -7.170 3.687 1.00 73.25 176 ALA A C 1
ATOM 1388 O O . ALA A 1 176 ? -6.381 -6.544 4.040 1.00 73.25 176 ALA A O 1
ATOM 1389 N N . CYS A 1 177 ? -5.403 -7.948 2.599 1.00 74.94 177 CYS A N 1
ATOM 1390 C CA . CYS A 1 177 ? -6.625 -8.215 1.835 1.00 74.94 177 CYS A CA 1
ATOM 1391 C C . CYS A 1 177 ? -7.673 -8.946 2.686 1.00 74.94 177 CYS A C 1
ATOM 1393 O O . CYS A 1 177 ? -8.834 -8.544 2.692 1.00 74.94 177 CYS A O 1
ATOM 1395 N N . ALA A 1 178 ? -7.266 -9.973 3.436 1.00 76.81 178 ALA A N 1
ATOM 1396 C CA . ALA A 1 178 ? -8.140 -10.704 4.347 1.00 76.81 178 ALA A CA 1
ATOM 1397 C C . ALA A 1 178 ? -8.675 -9.793 5.461 1.00 76.81 178 ALA A C 1
ATOM 1399 O O . ALA A 1 178 ? -9.876 -9.776 5.705 1.00 76.81 178 ALA A O 1
ATOM 1400 N N . GLY A 1 179 ? -7.816 -8.972 6.070 1.00 75.56 179 GLY A N 1
ATOM 1401 C CA . GLY A 1 179 ? -8.214 -7.980 7.069 1.00 75.56 179 GLY A CA 1
ATOM 1402 C C . GLY A 1 179 ? -9.204 -6.959 6.509 1.00 75.56 179 GLY A C 1
ATOM 1403 O O . GLY A 1 179 ? -10.211 -6.669 7.144 1.00 75.56 179 GLY A O 1
ATOM 1404 N N . THR A 1 180 ? -8.987 -6.489 5.279 1.00 74.50 180 THR A N 1
ATOM 1405 C CA . THR A 1 180 ? -9.922 -5.582 4.594 1.00 74.50 180 THR A CA 1
ATOM 1406 C C . THR A 1 180 ? -11.271 -6.258 4.343 1.00 74.50 180 THR A C 1
ATOM 1408 O O . THR A 1 180 ? -12.307 -5.657 4.611 1.00 74.50 180 THR A O 1
ATOM 1411 N N . LEU A 1 181 ? -11.278 -7.514 3.885 1.00 79.12 181 LEU A N 1
ATOM 1412 C CA . LEU A 1 181 ? -12.501 -8.302 3.700 1.00 79.12 181 LEU A CA 1
ATOM 1413 C C . LEU A 1 181 ? -13.260 -8.478 5.014 1.00 79.12 181 LEU A C 1
ATOM 1415 O O . LEU A 1 181 ? -14.456 -8.212 5.056 1.00 79.12 181 LEU A O 1
ATOM 1419 N N . VAL A 1 182 ? -12.570 -8.862 6.089 1.00 78.00 182 VAL A N 1
ATOM 1420 C CA . VAL A 1 182 ? -13.161 -8.986 7.428 1.00 78.00 182 VAL A CA 1
ATOM 1421 C C . VAL A 1 182 ? -13.748 -7.653 7.887 1.00 78.00 182 VAL A C 1
ATOM 1423 O O . VAL A 1 182 ? -14.853 -7.637 8.420 1.00 78.00 182 VAL A O 1
ATOM 1426 N N . THR A 1 183 ? -13.072 -6.531 7.625 1.00 75.94 183 THR A N 1
ATOM 1427 C CA . THR A 1 183 ? -13.596 -5.194 7.925 1.00 75.94 183 THR A CA 1
ATOM 1428 C C . THR A 1 183 ? -14.851 -4.864 7.129 1.00 75.94 183 THR A C 1
ATOM 1430 O O . THR A 1 183 ? -15.835 -4.421 7.714 1.00 75.94 183 THR A O 1
ATOM 1433 N N . VAL A 1 184 ? -14.856 -5.098 5.818 1.00 77.00 184 VAL A N 1
ATOM 1434 C CA . VAL A 1 184 ? -16.025 -4.826 4.968 1.00 77.00 184 VAL A CA 1
ATOM 1435 C C . VAL A 1 184 ? -17.210 -5.688 5.396 1.00 77.00 184 VAL A C 1
ATOM 1437 O O . VAL A 1 184 ? -18.299 -5.169 5.626 1.00 77.00 184 VAL A O 1
ATOM 1440 N N . VAL A 1 185 ? -16.985 -6.990 5.570 1.00 80.31 185 VAL A N 1
ATOM 1441 C CA . VAL A 1 185 ? -17.992 -7.948 6.038 1.00 80.31 185 VAL A CA 1
ATOM 1442 C C . VAL A 1 185 ? -18.510 -7.526 7.411 1.00 80.31 185 VAL A C 1
ATOM 1444 O O . VAL A 1 185 ? -19.709 -7.340 7.582 1.00 80.31 185 VAL A O 1
ATOM 1447 N N . GLY A 1 186 ? -17.620 -7.284 8.372 1.00 73.88 186 GLY A N 1
ATOM 1448 C CA . GLY A 1 186 ? -17.990 -6.847 9.714 1.00 73.88 186 GLY A CA 1
ATOM 1449 C C . GLY A 1 186 ? -18.799 -5.550 9.713 1.00 73.88 186 GLY A C 1
ATOM 1450 O O . GLY A 1 186 ? -19.802 -5.467 10.415 1.00 73.88 186 GLY A O 1
ATOM 1451 N N . MET A 1 187 ? -18.427 -4.562 8.890 1.00 74.69 187 MET A N 1
ATOM 1452 C CA . MET A 1 187 ? -19.198 -3.325 8.733 1.00 74.69 187 MET A CA 1
ATOM 1453 C C . MET A 1 187 ? -20.601 -3.591 8.190 1.00 74.69 187 MET A C 1
ATOM 1455 O O . MET A 1 187 ? -21.559 -3.094 8.772 1.00 74.69 187 MET A O 1
ATOM 1459 N N . VAL A 1 188 ? -20.742 -4.394 7.133 1.00 80.00 188 VAL A N 1
ATOM 1460 C CA . VAL A 1 188 ? -22.053 -4.736 6.555 1.00 80.00 188 VAL A CA 1
ATOM 1461 C C . VAL A 1 188 ? -22.931 -5.460 7.578 1.00 80.00 188 VAL A C 1
ATOM 1463 O O . VAL A 1 188 ? -24.071 -5.063 7.804 1.00 80.00 188 VAL A O 1
ATOM 1466 N N . TYR A 1 189 ? -22.394 -6.479 8.252 1.00 78.38 189 TYR A N 1
ATOM 1467 C CA . TYR A 1 189 ? -23.158 -7.269 9.220 1.00 78.38 189 TYR A CA 1
ATOM 1468 C C . TYR A 1 189 ? -23.486 -6.503 10.504 1.00 78.38 189 TYR A C 1
ATOM 1470 O O . TYR A 1 189 ? -24.546 -6.715 11.086 1.00 78.38 189 TYR A O 1
ATOM 1478 N N . GLY A 1 190 ? -22.620 -5.594 10.947 1.00 65.38 190 GLY A N 1
ATOM 1479 C CA . GLY A 1 190 ? -22.867 -4.778 12.134 1.00 65.38 190 GLY A CA 1
ATOM 1480 C C . GLY A 1 190 ? -23.601 -3.454 11.872 1.00 65.38 190 GLY A C 1
ATOM 1481 O O . GLY A 1 190 ? -23.781 -2.667 12.800 1.00 65.38 190 GLY A O 1
ATOM 1482 N N . PHE A 1 191 ? -24.001 -3.172 10.630 1.00 61.78 191 PHE A N 1
ATOM 1483 C CA . PHE A 1 191 ? -25.013 -2.153 10.316 1.00 61.78 191 PHE A CA 1
ATOM 1484 C C . PHE A 1 191 ? -26.435 -2.733 10.275 1.00 61.78 191 PHE A C 1
ATOM 1486 O O . PHE A 1 191 ? -27.393 -1.976 10.382 1.00 61.78 191 PHE A O 1
ATOM 1493 N N . GLY A 1 192 ? -26.576 -4.054 10.125 1.00 57.53 192 GLY A N 1
ATOM 1494 C CA . GLY A 1 192 ? -27.870 -4.744 10.080 1.00 57.53 192 GLY A CA 1
ATOM 1495 C C . GLY A 1 192 ? -28.433 -5.162 11.442 1.00 57.53 192 GLY A C 1
ATOM 1496 O O . GLY A 1 192 ? -29.432 -5.875 11.479 1.00 57.53 192 GLY A O 1
ATOM 1497 N N . ARG A 1 193 ? -27.789 -4.774 12.546 1.00 51.81 193 ARG A N 1
ATOM 1498 C CA . ARG A 1 193 ? -28.183 -5.091 13.922 1.00 51.81 193 ARG A CA 1
ATOM 1499 C C . ARG A 1 193 ? -28.152 -3.826 14.763 1.00 51.81 193 ARG A C 1
ATOM 1501 O O . ARG A 1 193 ? -29.019 -3.717 15.650 1.00 51.81 193 ARG A O 1
#

Radius of gyration: 28.65 Å; chains: 1; bounding box: 68×75×78 Å

Foldseek 3Di:
DDDDDDDDPPPPDDPPDDPDDPPPPPPPDPPPPPPPVPPPPPPPPPPPPPPLPPVVVVVVVLVVLVVVCVVVVPVLSVLVSLLVVLVCQAFAPKDAQQQAWPVRDGHGHIDRGNQDHPDVLSNVVSVQVVCVVVVHGDPPPDPDDQDPPPRRHDPPPPVVVCPPPDPPSVVSVVVSVVSNVCSVVCVVVVVVD

Secondary structure (DSSP, 8-state):
-------------PPPPP---TT--------------------S----------HHHHHHHHHHHHHHHHHTT-HHHHHHHHHHHHHHHHHTSEEE--PBPTTSPBP--EEESSS--SSHHHHHHHHHHHHHHTT---TT-------TT-TT------GGGGGSS-HHHHHHHHHHHHHHHHHHHHHHHTT--

pLDDT: mean 70.62, std 14.6, range [38.94, 94.62]

Sequence (193 aa):
MVANPGSQPEEAGFPPAPRLDPNQTVPDMPRPDGGRPAPRRSGPGRRRRPGRESALVWWAAFALLLGAAWWLRSWRLALLTLLLWCGYEFLLVPTICRVSTRQGFSCREPVRGRLFACTPAHQEVKTDALWRLVGLSNPFRKKRAPDPNRTTGKVVFSPKVRGRLAQADRAVILLACAGTLVTVVGMVYGFGR